Protein AF-A0A2S6QIQ6-F1 (afdb_monomer_lite)

Secondary structure (DSSP, 8-state):
----PPPHHHHHHHHHHHHHHHHHHHGGGTT--------HHHHHHHHHHHHHHHHHHHHHHHHHHHSSPPPHHHHHHHHHHHHHHHHHHHHHHHHHHHHHHHHHHHHHHHHHHHHHHHHHHHHHHHHHHHTTS-HHHHHHHHHHHHHH-TT--HHHHHHHHHHHH--HHHHHHHHHHHHHHHTT-HHHHHHHHHHHHHHHHHHHHHHHHH-HHHHHHHHHHHTT-PPPTTT-----TTHHHHHHHHHHTT-GGGS-HHHHHHHHHHHHHHHTT-----------

Radius of gyration: 32.19 Å; chains: 1; bounding box: 103×56×74 Å

Foldseek 3Di:
DDPDDDDPVRLVVVLVVVVVVVVPPCVPPPPDDDDDDDPPPVLVVVLVVLLVVQQVVQQVCCCVPPVDGDDPVVSVVVNVVSVVVSVVVVVVVVVVVVVVVVVVVVVVVVLVVLLVSLVVQLVSLLVVVLVPDDPLVSLLSCLLVLLQDLPRALQSPLSSQCSQQVDNLLSVLLSQLQVCLVVVNLVVLVVSCVVCVVVLVVSLVVCCVVPVSSSVSSSCSSSSHGHDLQQFDDDDPCLVVLVVVCVVVVHCVSHDSRSSSVVSRVVSSVVVPHDDPDPPPPPD

Sequence (284 aa):
MKNSLPSHKDKISNLNDEVKRTGDHFTKQVTKAIKKESWKLNFFELAWMAVITVSIGLYLAYKIGYGKTPENNVFIYFGIYTAIFVIMSVIVRILKTTAENEAEIKTQRSLLRCNNHIFHLIAKSRNQFMADMDEPQRRIFAATVVLQNPESSSSELEVAVQDLTGNEELSFAVCRIESFRHHGMMSRIQDEYSKIETKVTQHYEELLEVSPPAAEIFLKRMKGYAPSMQEGYSRNIGFLERTMNAIDNNDLDLMPFEDVYSIFSFTFEMLNGREIPVLHPVFK

pLDDT: mean 73.44, std 17.94, range [29.0, 97.12]

Structure (mmCIF, N/CA/C/O backbone):
data_AF-A0A2S6QIQ6-F1
#
_entry.id   AF-A0A2S6QIQ6-F1
#
loop_
_atom_site.group_PDB
_atom_site.id
_atom_site.type_symbol
_atom_site.label_atom_id
_atom_site.label_alt_id
_atom_site.label_comp_id
_atom_site.label_asym_id
_atom_site.label_entity_id
_atom_site.label_seq_id
_atom_site.pdbx_PDB_ins_code
_atom_site.Cartn_x
_atom_site.Cartn_y
_atom_site.Cartn_z
_atom_site.occupancy
_atom_site.B_iso_or_equiv
_atom_site.auth_seq_id
_atom_site.auth_comp_id
_atom_site.auth_asym_id
_atom_site.auth_atom_id
_atom_site.pdbx_PDB_model_num
ATOM 1 N N . MET A 1 1 ? -38.333 -5.863 -15.357 1.00 36.88 1 MET A N 1
ATOM 2 C CA . MET A 1 1 ? -37.121 -6.343 -16.058 1.00 36.88 1 MET A CA 1
ATOM 3 C C . MET A 1 1 ? -36.176 -6.878 -14.994 1.00 36.88 1 MET A C 1
ATOM 5 O O . MET A 1 1 ? -35.878 -6.142 -14.064 1.00 36.88 1 MET A O 1
ATOM 9 N N . LYS A 1 2 ? -35.829 -8.171 -15.032 1.00 33.91 2 LYS A N 1
ATOM 10 C CA . LYS A 1 2 ? -34.902 -8.782 -14.066 1.00 33.91 2 LYS A CA 1
ATOM 11 C C . LYS A 1 2 ? -33.497 -8.246 -14.357 1.00 33.91 2 LYS A C 1
ATOM 13 O O . LYS A 1 2 ? -32.927 -8.610 -15.378 1.00 33.91 2 LYS A O 1
ATOM 18 N N . ASN A 1 3 ? -32.968 -7.394 -13.481 1.00 37.62 3 ASN A N 1
ATOM 19 C CA . ASN A 1 3 ? -31.537 -7.101 -13.436 1.00 37.62 3 ASN A CA 1
ATOM 20 C C . ASN A 1 3 ? -30.828 -8.380 -12.979 1.00 37.62 3 ASN A C 1
ATOM 22 O O . ASN A 1 3 ? -30.786 -8.675 -11.787 1.00 37.62 3 ASN A O 1
ATOM 26 N N . SER A 1 4 ? -30.342 -9.181 -13.925 1.00 41.09 4 SER A N 1
ATOM 27 C CA . SER A 1 4 ? -29.391 -10.243 -13.618 1.00 41.09 4 SER A CA 1
ATOM 28 C C . SER A 1 4 ? -28.087 -9.579 -13.187 1.00 41.09 4 SER A C 1
ATOM 30 O O . SER A 1 4 ? -27.455 -8.892 -13.990 1.00 41.09 4 SER A O 1
ATOM 32 N N . LEU A 1 5 ? -27.717 -9.744 -11.915 1.00 44.78 5 LEU A N 1
ATOM 33 C CA . LEU A 1 5 ? -26.381 -9.407 -11.432 1.00 44.78 5 LEU A CA 1
ATOM 34 C C . LEU A 1 5 ? -25.351 -10.092 -12.352 1.00 44.78 5 LEU A C 1
ATOM 36 O O . LEU A 1 5 ? -25.524 -11.278 -12.648 1.00 44.78 5 LEU A O 1
ATOM 40 N N . PRO A 1 6 ? -24.337 -9.367 -12.853 1.00 52.31 6 PRO A N 1
ATOM 41 C CA . PRO A 1 6 ? -23.346 -9.935 -13.759 1.00 52.31 6 PRO A CA 1
ATOM 42 C C . PRO A 1 6 ? -22.617 -11.095 -13.079 1.00 52.31 6 PRO A C 1
ATOM 44 O O . PRO A 1 6 ? -22.230 -10.989 -11.910 1.00 52.31 6 PRO A O 1
ATOM 47 N N . SER A 1 7 ? -22.443 -12.194 -13.814 1.00 64.38 7 SER A N 1
ATOM 48 C CA . SER A 1 7 ? -21.747 -13.382 -13.323 1.00 64.38 7 SER A CA 1
ATOM 49 C C . SER A 1 7 ? -20.283 -13.052 -13.007 1.00 64.38 7 SER A C 1
ATOM 51 O O . SER A 1 7 ? -19.704 -12.132 -13.589 1.00 64.38 7 SER A O 1
ATOM 53 N N . HIS A 1 8 ? -19.660 -13.813 -12.105 1.00 55.06 8 HIS A N 1
ATOM 54 C CA . HIS A 1 8 ? -18.241 -13.687 -11.741 1.00 55.06 8 HIS A CA 1
ATOM 55 C C . HIS A 1 8 ? -17.328 -13.607 -12.980 1.00 55.06 8 HIS A C 1
ATOM 57 O O . HIS A 1 8 ? -16.480 -12.721 -13.102 1.00 55.06 8 HIS A O 1
ATOM 63 N N . LYS A 1 9 ? -17.612 -14.459 -13.967 1.00 58.72 9 LYS A N 1
ATOM 64 C CA . LYS A 1 9 ? -16.922 -14.527 -15.257 1.00 58.72 9 LYS A CA 1
ATOM 65 C C . LYS A 1 9 ? -17.073 -13.258 -16.102 1.00 58.72 9 LYS A C 1
ATOM 67 O O . LYS A 1 9 ? -16.102 -12.820 -16.717 1.00 58.72 9 LYS A O 1
ATOM 72 N N . ASP A 1 10 ? -18.248 -12.628 -16.068 1.00 68.12 10 ASP A N 1
ATOM 73 C CA . ASP A 1 10 ? -18.534 -11.386 -16.800 1.00 68.12 10 ASP A CA 1
ATOM 74 C C . ASP A 1 10 ? -17.797 -10.189 -16.179 1.00 68.12 10 ASP A C 1
ATOM 76 O O . ASP A 1 10 ? -17.3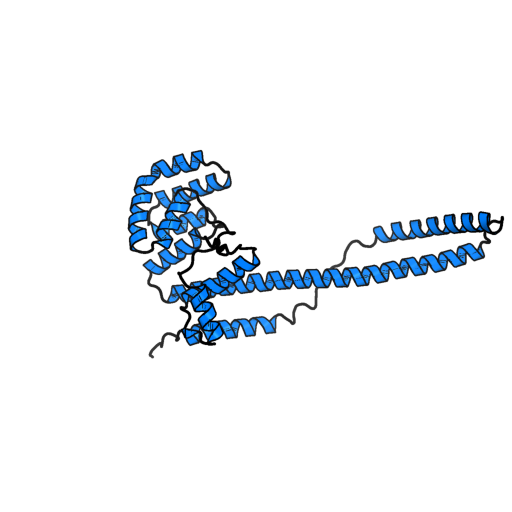53 -9.274 -16.875 1.00 68.12 10 ASP A O 1
ATOM 80 N N . LYS A 1 11 ? -17.635 -10.179 -14.849 1.00 69.75 11 LYS A N 1
ATOM 81 C CA . LYS A 1 11 ? -16.870 -9.137 -14.144 1.00 69.75 11 LYS A CA 1
ATOM 82 C C . LYS A 1 11 ? -15.386 -9.193 -14.534 1.00 69.75 11 LYS A C 1
ATOM 84 O O . LYS A 1 11 ? -14.783 -8.151 -14.797 1.00 69.75 11 LYS A O 1
ATOM 89 N N . ILE A 1 12 ? -14.816 -10.397 -14.625 1.00 57.69 12 ILE A N 1
ATOM 90 C CA . ILE A 1 12 ? -13.405 -10.602 -14.983 1.00 57.69 12 ILE A CA 1
ATOM 91 C C . ILE A 1 12 ? -13.153 -10.356 -16.482 1.00 57.69 12 ILE A C 1
ATOM 93 O O . ILE A 1 12 ? -12.156 -9.724 -16.837 1.00 57.69 12 ILE A O 1
ATOM 97 N N . SER A 1 13 ? -14.060 -10.767 -17.376 1.00 61.22 13 SER A N 1
ATOM 98 C CA . SER A 1 13 ? -13.912 -10.518 -18.819 1.00 61.22 13 SER A CA 1
ATOM 99 C C . SER A 1 13 ? -13.940 -9.026 -19.162 1.00 61.22 13 SER A C 1
ATOM 101 O O . SER A 1 13 ? -13.099 -8.558 -19.928 1.00 61.22 13 SER A O 1
ATOM 103 N N . ASN A 1 14 ? -14.828 -8.256 -18.524 1.00 66.06 14 ASN A N 1
ATOM 104 C CA . ASN A 1 14 ? -14.913 -6.805 -18.705 1.00 66.06 14 ASN A CA 1
ATOM 105 C C . ASN A 1 14 ? -13.626 -6.078 -18.279 1.00 66.06 14 ASN A C 1
ATOM 107 O O . ASN A 1 14 ? -13.245 -5.080 -18.890 1.00 66.06 14 ASN A O 1
ATOM 111 N N . LEU A 1 15 ? -12.934 -6.570 -17.246 1.00 60.09 15 LEU A N 1
ATOM 112 C CA . LEU A 1 15 ? -11.613 -6.059 -16.869 1.00 60.09 15 LEU A CA 1
ATOM 113 C C . LEU A 1 15 ? -10.572 -6.372 -17.954 1.00 60.09 15 LEU A C 1
ATOM 115 O O . LEU A 1 15 ? -9.795 -5.495 -18.327 1.00 60.09 15 LEU A O 1
ATOM 119 N N . ASN A 1 16 ? -10.595 -7.588 -18.500 1.00 58.12 16 ASN A N 1
ATOM 120 C CA . ASN A 1 16 ? -9.633 -8.061 -19.496 1.00 58.12 16 ASN A CA 1
ATOM 121 C C . ASN A 1 16 ? -9.752 -7.324 -20.851 1.00 58.12 16 ASN A C 1
ATOM 123 O O . ASN A 1 16 ? -8.749 -6.975 -21.477 1.00 58.12 16 ASN A O 1
ATOM 127 N N . ASP A 1 17 ? -10.974 -7.021 -21.291 1.00 60.75 17 ASP A N 1
ATOM 128 C CA . ASP A 1 17 ? -11.220 -6.294 -22.544 1.00 60.75 17 ASP A CA 1
ATOM 129 C C . ASP A 1 17 ? -10.793 -4.818 -22.470 1.00 60.75 17 ASP A C 1
ATOM 131 O O . ASP A 1 17 ? -10.334 -4.231 -23.456 1.00 60.75 17 ASP A O 1
ATOM 135 N N . GLU A 1 18 ? -10.879 -4.210 -21.289 1.00 59.41 18 GLU A N 1
ATOM 136 C CA . GLU A 1 18 ? -10.451 -2.827 -21.064 1.00 59.41 18 GLU A CA 1
ATOM 137 C C . GLU A 1 18 ? -8.923 -2.690 -20.987 1.00 59.41 18 GLU A C 1
ATOM 139 O O . GLU A 1 18 ? -8.361 -1.723 -21.517 1.00 59.41 18 GLU A O 1
ATOM 144 N N . VAL A 1 19 ? -8.245 -3.696 -20.418 1.00 57.59 19 VAL A N 1
ATOM 145 C CA . VAL A 1 19 ? -6.778 -3.840 -20.474 1.00 57.59 19 VAL A CA 1
ATOM 146 C C . VAL A 1 19 ? -6.310 -3.852 -21.932 1.00 57.59 19 VAL A C 1
ATOM 148 O O . VAL A 1 19 ? -5.407 -3.098 -22.302 1.00 57.59 19 VAL A O 1
ATOM 151 N N . LYS A 1 20 ? -6.982 -4.625 -22.797 1.00 53.22 20 LYS A N 1
ATOM 152 C CA . LYS A 1 20 ? -6.660 -4.693 -24.233 1.00 53.22 20 LYS A CA 1
ATOM 153 C C . LYS A 1 20 ? -6.903 -3.369 -24.964 1.00 53.22 20 LYS A C 1
ATOM 155 O O . LYS A 1 20 ? -6.014 -2.890 -25.664 1.00 53.22 20 LYS A O 1
ATOM 160 N N . ARG A 1 21 ? -8.061 -2.721 -24.772 1.00 52.19 21 ARG A N 1
ATOM 161 C CA . ARG A 1 21 ? -8.385 -1.445 -25.456 1.00 52.19 21 ARG A CA 1
ATOM 162 C C . ARG A 1 21 ? -7.462 -0.294 -25.057 1.00 52.19 21 ARG A C 1
ATOM 164 O O . ARG A 1 21 ? -7.137 0.550 -25.893 1.00 52.19 21 ARG A O 1
ATOM 171 N N . THR A 1 22 ? -7.026 -0.263 -23.801 1.00 50.28 22 THR A N 1
ATOM 172 C CA . THR A 1 22 ? -6.100 0.764 -23.304 1.00 50.28 22 THR A CA 1
ATOM 173 C C . THR A 1 22 ? -4.673 0.532 -23.819 1.00 50.28 22 THR A C 1
ATOM 175 O O . THR A 1 22 ? -3.935 1.492 -24.023 1.00 50.28 22 THR A O 1
ATOM 178 N N . GLY A 1 23 ? -4.287 -0.711 -24.125 1.00 38.38 23 GLY A N 1
ATOM 179 C CA . GLY A 1 23 ? -3.002 -1.018 -24.765 1.00 38.38 23 GLY A CA 1
ATOM 180 C C . GLY A 1 23 ? -2.861 -0.427 -26.175 1.00 38.38 23 GLY A C 1
ATOM 181 O O . GLY A 1 23 ? -1.833 0.173 -26.502 1.00 38.38 23 GLY A O 1
ATOM 182 N N . ASP A 1 24 ? -3.912 -0.516 -26.993 1.00 41.88 24 ASP A N 1
ATOM 183 C CA . ASP A 1 24 ? -3.831 -0.205 -28.428 1.00 41.88 24 ASP A CA 1
ATOM 184 C C . ASP A 1 24 ? -3.870 1.297 -28.757 1.00 41.88 24 ASP A C 1
ATOM 186 O O . ASP A 1 24 ? -3.221 1.750 -29.702 1.00 41.88 24 ASP A O 1
ATOM 190 N N . HIS A 1 25 ? -4.593 2.107 -27.978 1.00 37.38 25 HIS A N 1
ATOM 191 C CA . HIS A 1 25 ? -4.789 3.532 -28.283 1.00 37.38 25 HIS A CA 1
ATOM 192 C C . HIS A 1 25 ? -3.541 4.401 -28.015 1.00 37.38 25 HIS A C 1
ATOM 194 O O . HIS A 1 25 ? -3.345 5.445 -28.644 1.00 37.38 25 HIS A O 1
ATOM 200 N N . PHE A 1 26 ? -2.656 3.979 -27.109 1.00 38.84 26 PHE A N 1
ATOM 201 C CA . PHE A 1 26 ? -1.566 4.824 -26.601 1.00 38.84 26 PHE A CA 1
ATOM 202 C C . PHE A 1 26 ? -0.207 4.597 -27.274 1.00 38.84 26 PHE A C 1
ATOM 204 O O . PHE A 1 26 ? 0.697 5.427 -27.133 1.00 38.84 26 PHE A O 1
ATOM 211 N N . THR A 1 27 ? -0.070 3.542 -28.080 1.00 39.72 27 THR A N 1
ATOM 212 C CA . THR A 1 27 ? 1.105 3.316 -28.942 1.00 39.72 27 THR A CA 1
ATOM 213 C C . THR A 1 27 ? 1.315 4.456 -29.950 1.00 39.72 27 THR A C 1
ATOM 215 O O . THR A 1 27 ? 2.454 4.771 -30.290 1.00 39.72 27 THR A O 1
ATOM 218 N N . LYS A 1 28 ? 0.243 5.152 -30.358 1.00 40.66 28 LYS A N 1
ATOM 219 C CA . LYS A 1 28 ? 0.279 6.222 -31.372 1.00 40.66 28 LYS A CA 1
ATOM 220 C C . LYS A 1 28 ? 0.788 7.589 -30.881 1.00 40.66 28 LYS A C 1
ATOM 222 O O . LYS A 1 28 ? 1.163 8.409 -31.711 1.00 40.66 28 LYS A O 1
ATOM 227 N N . GLN A 1 29 ? 0.829 7.862 -29.571 1.00 37.16 29 GLN A N 1
ATOM 228 C CA . GLN A 1 29 ? 1.166 9.206 -29.049 1.00 37.16 29 GLN A CA 1
ATOM 229 C C . GLN A 1 29 ? 2.656 9.417 -28.716 1.00 37.16 29 GLN A C 1
ATOM 231 O O . GLN A 1 29 ? 3.077 10.533 -28.424 1.00 37.16 29 GLN A O 1
ATOM 236 N N . VAL A 1 30 ? 3.487 8.372 -28.786 1.00 35.53 30 VAL A N 1
ATOM 237 C CA . VAL A 1 30 ? 4.893 8.422 -28.335 1.00 35.53 30 VAL A CA 1
ATOM 238 C C . VAL A 1 30 ? 5.835 9.128 -29.332 1.00 35.53 30 VAL A C 1
ATOM 240 O O . VAL A 1 30 ? 6.961 9.465 -28.981 1.00 35.53 30 VAL A O 1
ATOM 243 N N . THR A 1 31 ? 5.388 9.448 -30.548 1.00 38.62 31 THR A N 1
ATOM 244 C CA . THR A 1 31 ? 6.271 9.916 -31.638 1.00 38.62 31 THR A CA 1
ATOM 245 C C . THR A 1 31 ? 6.649 11.409 -31.594 1.00 38.62 31 THR A C 1
ATOM 247 O O . THR A 1 31 ? 7.400 11.871 -32.448 1.00 38.62 31 THR A O 1
ATOM 250 N N . LYS A 1 32 ? 6.189 12.212 -30.625 1.00 37.53 32 LYS A N 1
ATOM 251 C CA . LYS A 1 32 ? 6.498 13.658 -30.600 1.00 37.53 32 LYS A CA 1
ATOM 252 C C . LYS A 1 32 ? 6.861 14.174 -29.212 1.00 37.53 32 LYS A C 1
ATOM 254 O O . LYS A 1 32 ? 6.009 14.701 -28.513 1.00 37.53 32 LYS A O 1
ATOM 259 N N . ALA A 1 33 ? 8.141 14.098 -28.849 1.00 33.88 33 ALA A N 1
ATOM 260 C CA . ALA A 1 33 ? 8.767 15.059 -27.931 1.00 33.88 33 ALA A CA 1
ATOM 261 C C . ALA A 1 33 ? 10.284 14.833 -27.864 1.00 33.88 33 ALA A C 1
ATOM 263 O O . ALA A 1 33 ? 10.753 14.033 -27.058 1.00 33.88 33 ALA A O 1
ATOM 264 N N . ILE A 1 34 ? 11.051 15.569 -28.672 1.00 35.78 34 ILE A N 1
ATOM 265 C CA . ILE A 1 34 ? 12.493 15.741 -28.461 1.00 35.78 34 ILE A CA 1
ATOM 266 C C . ILE A 1 34 ? 12.717 17.219 -28.152 1.00 35.78 34 ILE A C 1
ATOM 268 O O . ILE A 1 34 ? 12.510 18.086 -29.002 1.00 35.78 34 ILE A O 1
ATOM 272 N N . LYS A 1 35 ? 13.072 17.496 -26.895 1.00 37.56 35 LYS A N 1
ATOM 273 C CA . LYS A 1 35 ? 13.400 18.829 -26.382 1.00 37.56 35 LYS A CA 1
ATOM 274 C C . LYS A 1 35 ? 14.924 18.985 -26.339 1.00 37.56 35 LYS A C 1
ATOM 276 O O . LYS A 1 35 ? 15.660 18.015 -26.205 1.00 37.56 35 LYS A O 1
ATOM 281 N N . LYS A 1 36 ? 15.364 20.223 -26.526 1.00 41.97 36 LYS A N 1
ATOM 282 C CA . LYS A 1 36 ? 16.683 20.654 -26.993 1.00 41.97 36 LYS A CA 1
ATOM 283 C C . LYS A 1 36 ? 17.327 21.497 -25.895 1.00 41.97 36 LYS A C 1
ATOM 285 O O . LYS A 1 36 ? 16.725 22.516 -25.585 1.00 41.97 36 LYS A O 1
ATOM 290 N N . GLU A 1 37 ? 18.508 21.148 -25.366 1.00 38.72 37 GLU A N 1
ATOM 291 C CA . GLU A 1 37 ? 19.390 22.156 -24.745 1.00 38.72 37 GLU A CA 1
ATOM 292 C C . GLU A 1 37 ? 20.853 21.753 -24.448 1.00 38.72 37 GLU A C 1
ATOM 294 O O . GLU A 1 37 ? 21.191 20.587 -24.279 1.00 38.72 37 GLU A O 1
ATOM 299 N N . SER A 1 38 ? 21.676 22.812 -24.385 1.00 38.41 38 SER A N 1
ATOM 300 C CA . SER A 1 38 ? 23.043 22.992 -23.855 1.00 38.41 38 SER A CA 1
ATOM 301 C C . SER A 1 38 ? 24.228 22.193 -24.427 1.00 38.41 38 SER A C 1
ATOM 303 O O . SER A 1 38 ? 25.063 21.675 -23.694 1.00 38.41 38 SER A O 1
ATOM 305 N N . TRP A 1 39 ? 24.383 22.132 -25.755 1.00 47.84 39 TRP A N 1
ATOM 306 C CA . TRP A 1 39 ? 25.585 21.542 -26.392 1.00 47.84 39 TRP A CA 1
ATOM 307 C C . TRP A 1 39 ? 26.601 22.553 -26.937 1.00 47.84 39 TRP A C 1
ATOM 309 O O . TRP A 1 39 ? 27.690 22.174 -27.361 1.00 47.84 39 TRP A O 1
ATOM 319 N N . LYS A 1 40 ? 26.267 23.847 -26.946 1.00 46.94 40 LYS A N 1
ATOM 320 C CA . LYS A 1 40 ? 27.086 24.855 -27.639 1.00 46.94 40 LYS A CA 1
ATOM 321 C C . LYS A 1 40 ? 28.365 25.243 -26.888 1.00 46.94 40 LYS A C 1
ATOM 323 O O . LYS A 1 40 ? 29.323 25.635 -27.542 1.00 46.94 40 LYS A O 1
ATOM 328 N N . LEU A 1 41 ? 28.397 25.112 -25.559 1.00 47.62 41 LEU A N 1
ATOM 329 C CA . LEU A 1 41 ? 29.528 25.574 -24.742 1.00 47.62 41 LEU A CA 1
ATOM 330 C C . LEU A 1 41 ? 30.654 24.525 -24.635 1.00 47.62 41 LEU A C 1
ATOM 332 O O . LEU A 1 41 ? 31.808 24.869 -24.862 1.00 47.62 41 LEU A O 1
ATOM 336 N N . ASN A 1 42 ? 30.336 23.233 -24.472 1.00 55.41 42 ASN A N 1
ATOM 337 C CA . ASN A 1 42 ? 31.358 22.167 -24.426 1.00 55.41 42 ASN A CA 1
ATOM 338 C C . ASN A 1 42 ? 32.059 21.906 -25.775 1.00 55.41 42 ASN A C 1
ATOM 340 O O . ASN A 1 42 ? 33.167 21.375 -25.806 1.00 55.41 42 ASN A O 1
ATOM 344 N N . PHE A 1 43 ? 31.425 22.232 -26.908 1.00 56.84 43 PHE A N 1
ATOM 345 C CA . PHE A 1 43 ? 32.000 21.954 -28.230 1.00 56.84 43 PHE A CA 1
ATOM 346 C C . PHE A 1 43 ? 33.178 22.873 -28.566 1.00 56.84 43 PHE A C 1
ATOM 348 O O . PHE A 1 43 ? 34.183 22.411 -29.106 1.00 56.84 43 PHE A O 1
ATOM 355 N N . PHE A 1 44 ? 33.064 24.160 -28.231 1.00 57.59 44 PHE A N 1
ATOM 356 C CA . PHE A 1 44 ? 34.135 25.118 -28.483 1.00 57.59 44 PHE A CA 1
ATOM 357 C C . PHE A 1 44 ? 35.390 24.731 -27.695 1.00 57.59 44 PHE A C 1
ATOM 359 O O . PHE A 1 44 ? 36.469 24.689 -28.279 1.00 57.59 44 PHE A O 1
ATOM 366 N N . GLU A 1 45 ? 35.228 24.335 -26.426 1.00 57.88 45 GLU A N 1
ATOM 367 C CA . GLU A 1 45 ? 36.320 23.887 -25.554 1.00 57.88 45 GLU A CA 1
ATOM 368 C C . GLU A 1 45 ? 37.078 22.666 -26.088 1.00 57.88 45 GLU A C 1
ATOM 370 O O . GLU A 1 45 ? 38.307 22.651 -26.111 1.00 57.88 45 GLU A O 1
ATOM 375 N N . LEU A 1 46 ? 36.358 21.659 -26.588 1.00 57.97 46 LEU A N 1
ATOM 376 C CA . LEU A 1 46 ? 36.978 20.462 -27.163 1.00 57.97 46 LEU A CA 1
ATOM 377 C C . LEU A 1 46 ? 37.701 20.753 -28.487 1.00 57.97 46 LEU A C 1
ATOM 379 O O . LEU A 1 46 ? 38.745 20.158 -28.764 1.00 57.97 46 LEU A O 1
ATOM 383 N N . ALA A 1 47 ? 37.169 21.668 -29.301 1.00 61.19 47 ALA A N 1
ATOM 384 C CA . ALA A 1 47 ? 37.723 21.977 -30.614 1.00 61.19 47 ALA A CA 1
ATOM 385 C C . ALA A 1 47 ? 39.078 22.700 -30.531 1.00 61.19 47 ALA A C 1
ATOM 387 O O . ALA A 1 47 ? 40.014 22.311 -31.231 1.00 61.19 47 ALA A O 1
ATOM 388 N N . TRP A 1 48 ? 39.224 23.714 -29.668 1.00 66.44 48 TRP A N 1
ATOM 389 C CA . TRP A 1 48 ? 40.496 24.445 -29.559 1.00 66.44 48 TRP A CA 1
ATOM 390 C C . TRP A 1 48 ? 41.595 23.603 -28.891 1.00 66.44 48 TRP A C 1
ATOM 392 O O . TRP A 1 48 ? 42.751 23.664 -29.314 1.00 66.44 48 TRP A O 1
ATOM 402 N N . MET A 1 49 ? 41.234 22.742 -27.930 1.00 69.25 49 MET A N 1
ATOM 403 C CA . MET A 1 49 ? 42.176 21.817 -27.289 1.00 69.25 49 MET A CA 1
ATOM 404 C C . MET A 1 49 ? 42.762 20.810 -28.284 1.00 69.25 49 MET A C 1
ATOM 406 O O . MET A 1 49 ? 43.974 20.604 -28.303 1.00 69.25 49 MET A O 1
ATOM 410 N N . ALA A 1 50 ? 41.938 20.249 -29.174 1.00 64.50 50 ALA A N 1
ATOM 411 C CA . ALA A 1 50 ? 42.404 19.326 -30.211 1.00 64.50 50 ALA A CA 1
ATOM 412 C C . ALA A 1 50 ? 43.412 19.984 -31.174 1.00 64.50 50 ALA A C 1
ATOM 414 O O . ALA A 1 50 ? 44.429 19.380 -31.521 1.00 64.50 50 ALA A O 1
ATOM 415 N N . VAL A 1 51 ? 43.170 21.242 -31.561 1.00 67.06 51 VAL A N 1
ATOM 416 C CA . VAL A 1 51 ? 44.070 22.007 -32.441 1.00 67.06 51 VAL A CA 1
ATOM 417 C C . VAL A 1 51 ? 45.429 22.248 -31.779 1.00 67.06 51 VAL A C 1
ATOM 419 O O . VAL A 1 51 ? 46.466 22.079 -32.427 1.00 67.06 51 VAL A O 1
ATOM 422 N N . ILE A 1 52 ? 45.452 22.589 -30.488 1.00 72.81 52 ILE A N 1
ATOM 423 C CA . ILE A 1 52 ? 46.703 22.794 -29.745 1.00 72.81 52 ILE A CA 1
ATOM 424 C C . ILE A 1 52 ? 47.476 21.482 -29.593 1.00 72.81 52 ILE A C 1
ATOM 426 O O . ILE A 1 52 ? 48.673 21.445 -29.886 1.00 72.81 52 ILE A O 1
ATOM 430 N N . THR A 1 53 ? 46.811 20.397 -29.187 1.00 74.56 53 THR A N 1
ATOM 431 C CA . THR A 1 53 ? 47.464 19.095 -28.981 1.00 74.56 53 THR A CA 1
ATOM 432 C C . THR A 1 53 ? 48.121 18.580 -30.261 1.00 74.56 53 THR A C 1
ATOM 434 O O . THR A 1 53 ? 49.275 18.147 -30.229 1.00 74.56 53 THR A O 1
ATOM 437 N N . VAL A 1 54 ? 47.432 18.681 -31.402 1.00 75.50 54 VAL A N 1
ATOM 438 C CA . VAL A 1 54 ? 47.975 18.247 -32.698 1.00 75.50 54 VAL A CA 1
ATOM 439 C C . VAL A 1 54 ? 49.131 19.138 -33.145 1.00 75.50 54 VAL A C 1
ATOM 441 O O . VAL A 1 54 ? 50.140 18.627 -33.627 1.00 75.50 54 VAL A O 1
ATOM 444 N N . SER A 1 55 ? 49.038 20.451 -32.930 1.00 69.56 55 SER A N 1
ATOM 445 C CA . SER A 1 55 ? 50.104 21.388 -33.304 1.00 69.56 55 SER A CA 1
ATOM 446 C C . SER A 1 55 ? 51.399 21.137 -32.522 1.00 69.56 55 SER A C 1
ATOM 448 O O . SER A 1 55 ? 52.480 21.114 -33.113 1.00 69.56 55 SER A O 1
ATOM 450 N N . ILE A 1 56 ? 51.300 20.887 -31.210 1.00 79.25 56 ILE A N 1
ATOM 451 C CA . ILE A 1 56 ? 52.454 20.558 -30.358 1.00 79.25 56 ILE A CA 1
ATOM 452 C C . ILE A 1 56 ? 53.049 19.205 -30.758 1.00 79.25 56 ILE A C 1
ATOM 454 O O . ILE A 1 56 ? 54.265 19.094 -30.932 1.00 79.25 56 ILE A O 1
ATOM 458 N N . GLY A 1 57 ? 52.201 18.188 -30.940 1.00 75.88 57 GLY A N 1
ATOM 459 C CA . GLY A 1 57 ? 52.636 16.849 -31.336 1.00 75.88 57 GLY A CA 1
ATOM 460 C C . GLY A 1 57 ? 53.359 16.848 -32.682 1.00 75.88 57 GLY A C 1
ATOM 461 O O . GLY A 1 57 ? 54.434 16.260 -32.801 1.00 75.88 57 GLY A O 1
ATOM 462 N N . LEU A 1 58 ? 52.825 17.570 -33.672 1.00 77.19 58 LEU A N 1
ATOM 463 C CA . LEU A 1 58 ? 53.427 17.688 -34.999 1.00 77.19 58 LEU A CA 1
ATOM 464 C C . LEU A 1 58 ? 54.782 18.400 -34.944 1.00 77.19 58 LEU A C 1
ATOM 466 O O . LEU A 1 58 ? 55.746 17.931 -35.550 1.00 77.19 58 LEU A O 1
ATOM 470 N N . TYR A 1 59 ? 54.874 19.499 -34.190 1.00 78.31 59 TYR A N 1
ATOM 471 C CA . TYR A 1 59 ? 56.124 20.235 -34.013 1.00 78.31 59 TYR A CA 1
ATOM 472 C C . TYR A 1 59 ? 57.210 19.367 -33.361 1.00 78.31 59 TYR A C 1
ATOM 474 O O . TYR A 1 59 ? 58.350 19.333 -33.832 1.00 78.31 59 TYR A O 1
ATOM 482 N N . LEU A 1 60 ? 56.852 18.623 -32.310 1.00 78.38 60 LEU A N 1
ATOM 483 C CA . LEU A 1 60 ? 57.777 17.747 -31.595 1.00 78.38 60 LEU A CA 1
ATOM 484 C C . LEU A 1 60 ? 58.227 16.561 -32.465 1.00 78.38 60 LEU A C 1
ATOM 486 O O . LEU A 1 60 ? 59.421 16.272 -32.541 1.00 78.38 60 LEU A O 1
ATOM 490 N N . ALA A 1 61 ? 57.292 15.921 -33.171 1.00 74.62 61 ALA A N 1
ATOM 491 C CA . ALA A 1 61 ? 57.569 14.782 -34.042 1.00 74.62 61 ALA A CA 1
ATOM 492 C C . ALA A 1 61 ? 58.504 15.147 -35.205 1.00 74.62 61 ALA A C 1
ATOM 494 O O . ALA A 1 61 ? 59.441 14.407 -35.498 1.00 74.62 61 ALA A O 1
ATOM 495 N N . TYR A 1 62 ? 58.304 16.307 -35.838 1.00 79.94 62 TYR A N 1
ATOM 496 C CA . TYR A 1 62 ? 59.168 16.772 -36.929 1.00 79.94 62 TYR A CA 1
ATOM 497 C C . TYR A 1 62 ? 60.573 17.136 -36.453 1.00 79.94 62 TYR A C 1
ATOM 499 O O . TYR A 1 62 ? 61.560 16.797 -37.111 1.00 79.94 62 TYR A O 1
ATOM 507 N N . LYS A 1 63 ? 60.669 17.780 -35.285 1.00 81.06 63 LYS A N 1
ATOM 508 C CA . LYS A 1 63 ? 61.956 18.164 -34.706 1.00 81.06 63 LYS A CA 1
ATOM 509 C C . LYS A 1 63 ? 62.792 16.942 -34.319 1.00 81.06 63 LYS A C 1
ATOM 511 O O . LYS A 1 63 ? 63.997 16.953 -34.541 1.00 81.06 63 LYS A O 1
ATOM 516 N N . ILE A 1 64 ? 62.161 15.895 -33.787 1.00 84.31 64 ILE A N 1
ATOM 517 C CA . ILE A 1 64 ? 62.842 14.648 -33.405 1.00 84.31 64 ILE A CA 1
ATOM 518 C C . ILE A 1 64 ? 63.141 13.774 -34.631 1.00 84.31 64 ILE A C 1
ATOM 520 O O . ILE A 1 64 ? 64.246 13.258 -34.751 1.00 84.31 64 ILE A O 1
ATOM 524 N N . GLY A 1 65 ? 62.180 13.608 -35.545 1.00 78.81 65 GLY A N 1
ATOM 525 C CA . GLY A 1 65 ? 62.302 12.676 -36.670 1.00 78.81 65 GLY A CA 1
ATOM 526 C C . GLY A 1 65 ? 63.127 13.196 -37.847 1.00 78.81 65 GLY A C 1
ATOM 527 O O . GLY A 1 65 ? 63.801 12.417 -38.512 1.00 78.81 65 GLY A O 1
ATOM 528 N N . TYR A 1 66 ? 63.091 14.505 -38.109 1.00 76.88 66 TYR A N 1
ATOM 529 C CA . TYR A 1 66 ? 63.708 15.103 -39.300 1.00 76.88 66 TYR A CA 1
ATOM 530 C C . TYR A 1 66 ? 64.656 16.268 -38.986 1.00 76.88 66 TYR A C 1
ATOM 532 O O . TYR A 1 66 ? 65.208 16.859 -39.912 1.00 76.88 66 TYR A O 1
ATOM 540 N N . GLY A 1 67 ? 64.824 16.639 -37.710 1.00 79.50 67 GLY A N 1
ATOM 541 C CA . GLY A 1 67 ? 65.708 17.733 -37.286 1.00 79.50 67 GLY A CA 1
ATOM 542 C C . GLY A 1 67 ? 65.289 19.127 -37.770 1.00 79.50 67 GLY A C 1
ATOM 543 O O . GLY A 1 67 ? 66.046 20.082 -37.611 1.00 79.50 67 GLY A O 1
ATOM 544 N N . LYS A 1 68 ? 64.096 19.264 -38.362 1.00 80.38 68 LYS A N 1
ATOM 545 C CA . LYS A 1 68 ? 63.592 20.500 -38.978 1.00 80.38 68 LYS A CA 1
ATOM 546 C C . LYS A 1 68 ? 62.178 20.820 -38.514 1.00 80.38 68 LYS A C 1
ATOM 548 O O . LYS A 1 68 ? 61.442 19.935 -38.084 1.00 80.38 68 LYS A O 1
ATOM 553 N N . THR A 1 69 ? 61.787 22.086 -38.613 1.00 81.00 69 THR A N 1
ATOM 554 C CA . THR A 1 69 ? 60.413 22.512 -38.330 1.00 81.00 69 THR A CA 1
ATOM 555 C C . THR A 1 69 ? 59.478 22.119 -39.480 1.00 81.00 69 THR A C 1
ATOM 557 O O . THR A 1 69 ? 59.916 22.111 -40.634 1.00 81.00 69 THR A O 1
ATOM 560 N N . PRO A 1 70 ? 58.202 21.790 -39.207 1.00 75.88 70 PRO A N 1
ATOM 561 C CA . PRO A 1 70 ? 57.249 21.471 -40.265 1.00 75.88 70 PRO A CA 1
ATOM 562 C C . PRO A 1 70 ? 56.984 22.682 -41.166 1.00 75.88 70 PRO A C 1
ATOM 564 O O . PRO A 1 70 ? 56.930 23.817 -40.694 1.00 75.88 70 PRO A O 1
ATOM 567 N N . GLU A 1 71 ? 56.775 22.432 -42.457 1.00 81.50 71 GLU A N 1
ATOM 568 C CA . GLU A 1 71 ? 56.311 23.448 -43.405 1.00 81.50 71 GLU A CA 1
ATOM 569 C C . GLU A 1 71 ? 54.819 23.753 -43.194 1.00 81.50 71 GLU A C 1
ATOM 571 O O . GLU A 1 71 ? 54.043 22.878 -42.798 1.00 81.50 71 GLU A O 1
ATOM 576 N N . ASN A 1 72 ? 54.389 24.978 -43.517 1.00 76.50 72 ASN A N 1
ATOM 577 C CA . ASN A 1 72 ? 53.005 25.434 -43.310 1.00 76.50 72 ASN A CA 1
ATOM 578 C C . ASN A 1 72 ? 51.957 24.519 -43.968 1.00 76.50 72 ASN A C 1
ATOM 580 O O . ASN A 1 72 ? 50.887 24.303 -43.402 1.00 76.50 72 ASN A O 1
ATOM 584 N N . ASN A 1 73 ? 52.276 23.922 -45.120 1.00 75.38 73 ASN A N 1
ATOM 585 C CA . ASN A 1 73 ? 51.377 22.999 -45.820 1.00 75.38 73 ASN A CA 1
ATOM 586 C C . ASN A 1 73 ? 51.072 21.735 -44.995 1.00 75.38 73 ASN A C 1
ATOM 588 O O . ASN A 1 73 ? 49.962 21.208 -45.062 1.00 75.38 73 ASN A O 1
ATOM 592 N N . VAL A 1 74 ? 52.022 21.276 -44.172 1.00 75.00 74 VAL A N 1
ATOM 593 C CA . VAL A 1 74 ? 51.856 20.100 -43.303 1.00 75.00 74 VAL A CA 1
ATOM 594 C C . VAL A 1 74 ? 50.934 20.429 -42.126 1.00 75.00 74 VAL A C 1
ATOM 596 O O . VAL A 1 74 ? 50.048 19.638 -41.804 1.00 75.00 74 VAL A O 1
ATOM 599 N N . PHE A 1 75 ? 51.066 21.619 -41.530 1.00 71.62 75 PHE A N 1
ATOM 600 C CA . PHE A 1 75 ? 50.143 22.088 -40.489 1.00 71.62 75 PHE A CA 1
ATOM 601 C C . PHE A 1 75 ? 48.708 22.222 -41.007 1.00 71.62 75 PHE A C 1
ATOM 603 O O . PHE A 1 75 ? 47.773 21.793 -40.332 1.00 71.62 75 PHE A O 1
ATOM 610 N N . ILE A 1 76 ? 48.531 22.764 -42.217 1.00 72.06 76 ILE A N 1
ATOM 611 C CA . ILE A 1 76 ? 47.212 22.898 -42.851 1.00 72.06 76 ILE A CA 1
ATOM 612 C C . ILE A 1 76 ? 46.588 21.517 -43.090 1.00 72.06 76 ILE A C 1
ATOM 614 O O . ILE A 1 76 ? 45.424 21.308 -42.747 1.00 72.06 76 ILE A O 1
ATOM 618 N N . TYR A 1 77 ? 47.362 20.556 -43.604 1.00 73.62 77 TYR A N 1
ATOM 619 C CA . TYR A 1 77 ? 46.895 19.186 -43.825 1.00 73.62 77 TYR A CA 1
ATOM 620 C C . TYR A 1 77 ? 46.395 18.542 -42.522 1.00 73.62 77 TYR A C 1
ATOM 622 O O . TYR A 1 77 ? 45.243 18.116 -42.443 1.00 73.62 77 TYR A O 1
ATOM 630 N N . PHE A 1 78 ? 47.207 18.538 -41.460 1.00 70.25 78 PHE A N 1
ATOM 631 C CA . PHE A 1 78 ? 46.807 17.961 -40.170 1.00 70.25 78 PHE A CA 1
ATOM 632 C C . PHE A 1 78 ? 45.659 18.723 -39.495 1.00 70.25 78 PHE A C 1
ATOM 634 O O . PHE A 1 78 ? 44.804 18.100 -38.861 1.00 70.25 78 PHE A O 1
ATOM 641 N N . GLY A 1 79 ? 45.592 20.045 -39.666 1.00 69.81 79 GLY A N 1
ATOM 642 C CA . GLY A 1 79 ? 44.477 20.865 -39.195 1.00 69.81 79 GLY A CA 1
ATOM 643 C C . GLY A 1 79 ? 43.144 20.447 -39.821 1.00 69.81 79 GLY A C 1
ATOM 644 O O . GLY A 1 79 ? 42.164 20.261 -39.100 1.00 69.81 79 GLY A O 1
ATOM 645 N N . ILE A 1 80 ? 43.119 20.207 -41.137 1.00 71.25 80 ILE A N 1
ATOM 646 C CA . ILE A 1 80 ? 41.920 19.741 -41.856 1.00 71.25 80 ILE A CA 1
ATOM 647 C C . ILE A 1 80 ? 41.495 18.347 -41.371 1.00 71.25 80 ILE A C 1
ATOM 649 O O . ILE A 1 80 ? 40.323 18.140 -41.058 1.00 71.25 80 ILE A O 1
ATOM 653 N N . TYR A 1 81 ? 42.433 17.402 -41.238 1.00 69.75 81 TYR A N 1
ATOM 654 C CA . TYR A 1 81 ? 42.122 16.058 -40.725 1.00 69.75 81 TYR A CA 1
ATOM 655 C C . TYR A 1 81 ? 41.584 16.084 -39.290 1.00 69.75 81 TYR A C 1
ATOM 657 O O . TYR A 1 81 ? 40.622 15.383 -38.972 1.00 69.75 81 TYR A O 1
ATOM 665 N N . THR A 1 82 ? 42.159 16.929 -38.434 1.00 73.62 82 THR A N 1
ATOM 666 C CA . THR A 1 82 ? 41.712 17.093 -37.043 1.00 73.62 82 THR A CA 1
ATOM 667 C C . THR A 1 82 ? 40.309 17.686 -36.987 1.00 73.62 82 THR A C 1
ATOM 669 O O . THR A 1 82 ? 39.467 17.195 -36.236 1.00 73.62 82 THR A O 1
ATOM 672 N N . ALA A 1 83 ? 40.016 18.683 -37.827 1.00 68.75 83 ALA A N 1
ATOM 673 C CA . ALA A 1 83 ? 38.683 19.271 -37.919 1.00 68.75 83 ALA A CA 1
ATOM 674 C C . ALA A 1 83 ? 37.625 18.225 -38.311 1.00 68.75 83 ALA A C 1
ATOM 676 O O . ALA A 1 83 ? 36.579 18.136 -37.666 1.00 68.75 83 ALA A O 1
ATOM 677 N N . ILE A 1 84 ? 37.921 17.379 -39.304 1.00 73.06 84 ILE A N 1
ATOM 678 C CA . ILE A 1 84 ? 37.029 16.285 -39.719 1.00 73.06 84 ILE A CA 1
ATOM 679 C C . ILE A 1 84 ? 36.804 15.297 -38.566 1.00 73.06 84 ILE A C 1
ATOM 681 O O . ILE A 1 84 ? 35.667 14.902 -38.306 1.00 73.06 84 ILE A O 1
ATOM 685 N N . PHE A 1 85 ? 37.859 14.922 -37.838 1.00 71.38 85 PHE A N 1
ATOM 686 C CA . PHE A 1 85 ? 37.761 13.965 -36.734 1.00 71.38 85 PHE A CA 1
ATOM 687 C C . PHE A 1 85 ? 36.957 14.507 -35.542 1.00 71.38 85 PHE A C 1
ATOM 689 O O . PHE A 1 85 ? 36.159 13.777 -34.948 1.00 71.38 85 PHE A O 1
ATOM 696 N N . VAL A 1 86 ? 37.114 15.794 -35.215 1.00 68.31 86 VAL A N 1
ATOM 697 C CA . VAL A 1 86 ? 36.320 16.474 -34.179 1.00 68.31 86 VAL A CA 1
ATOM 698 C C . VAL A 1 86 ? 34.839 16.487 -34.564 1.00 68.31 86 VAL A C 1
ATOM 700 O O . VAL A 1 86 ? 33.991 16.138 -33.741 1.00 68.31 86 VAL A O 1
ATOM 703 N N . ILE A 1 87 ? 34.521 16.801 -35.824 1.00 70.94 87 ILE A N 1
ATOM 704 C CA . ILE A 1 87 ? 33.143 16.766 -36.336 1.00 70.94 87 ILE A CA 1
ATOM 705 C C . ILE A 1 87 ? 32.572 15.343 -36.261 1.00 70.94 87 ILE A C 1
ATOM 707 O O . ILE A 1 87 ? 31.467 15.150 -35.751 1.00 70.94 87 ILE A O 1
ATOM 711 N N . MET A 1 88 ? 33.329 14.336 -36.704 1.00 69.12 88 MET A N 1
ATOM 712 C CA . MET A 1 88 ? 32.903 12.934 -36.672 1.00 69.12 88 MET A CA 1
ATOM 713 C C . MET A 1 88 ? 32.654 12.441 -35.240 1.00 69.12 88 MET A C 1
ATOM 715 O O . MET A 1 88 ? 31.641 11.798 -34.970 1.00 69.12 88 MET A O 1
ATOM 719 N N . SER A 1 89 ? 33.536 12.792 -34.303 1.00 65.06 89 SER A N 1
ATOM 720 C CA . SER A 1 89 ? 33.410 12.422 -32.888 1.00 65.06 89 SER A CA 1
ATOM 721 C C . SER A 1 89 ? 32.154 13.010 -32.253 1.00 65.06 89 SER A C 1
ATOM 723 O O . SER A 1 89 ? 31.481 12.339 -31.469 1.00 65.06 89 SER A O 1
ATOM 725 N N . VAL A 1 90 ? 31.799 14.244 -32.625 1.00 64.38 90 VAL A N 1
ATOM 726 C CA . VAL A 1 90 ? 30.518 14.829 -32.232 1.00 64.38 90 VAL A CA 1
ATOM 727 C C . VAL A 1 90 ? 29.380 14.013 -32.810 1.00 64.38 90 VAL A C 1
ATOM 729 O O . VAL A 1 90 ? 28.577 13.526 -32.029 1.00 64.38 90 VAL A O 1
ATOM 732 N N . ILE A 1 91 ? 29.336 13.786 -34.125 1.00 67.81 91 ILE A N 1
ATOM 733 C CA . ILE A 1 91 ? 28.250 13.030 -34.771 1.00 67.81 91 ILE A CA 1
ATOM 734 C C . ILE A 1 91 ? 28.037 11.665 -34.098 1.00 67.81 91 ILE A C 1
ATOM 736 O O . ILE A 1 91 ? 26.910 11.340 -33.727 1.00 67.81 91 ILE A O 1
ATOM 740 N N . VAL A 1 92 ? 29.104 10.899 -33.855 1.00 66.44 92 VAL A N 1
ATOM 741 C CA . VAL A 1 92 ? 29.029 9.600 -33.161 1.00 66.44 92 VAL A CA 1
ATOM 742 C C . VAL A 1 92 ? 28.463 9.749 -31.747 1.00 66.44 92 VAL A C 1
ATOM 744 O O . VAL A 1 92 ? 27.600 8.971 -31.340 1.00 66.44 92 VAL A O 1
ATOM 747 N N . ARG A 1 93 ? 28.901 10.765 -30.996 1.00 62.38 93 ARG A N 1
ATOM 748 C CA . ARG A 1 93 ? 28.400 11.029 -29.642 1.00 62.38 93 ARG A CA 1
ATOM 749 C C . ARG A 1 93 ? 26.934 11.459 -29.645 1.00 62.38 93 ARG A C 1
ATOM 751 O O . ARG A 1 93 ? 26.211 11.048 -28.741 1.00 62.38 93 ARG A O 1
ATOM 758 N N . ILE A 1 94 ? 26.486 12.221 -30.648 1.00 60.84 94 ILE A N 1
ATOM 759 C CA . ILE A 1 94 ? 25.071 12.577 -30.838 1.00 60.84 94 ILE A CA 1
ATOM 760 C C . ILE A 1 94 ? 24.260 11.300 -31.022 1.00 60.84 94 ILE A C 1
ATOM 762 O O . ILE A 1 94 ? 23.334 11.056 -30.257 1.00 60.84 94 ILE A O 1
ATOM 766 N N . LEU A 1 95 ? 24.648 10.461 -31.984 1.00 59.91 95 LEU A N 1
ATOM 767 C CA . LEU A 1 95 ? 23.933 9.224 -32.292 1.00 59.91 95 LEU A CA 1
ATOM 768 C C . LEU A 1 95 ? 23.857 8.293 -31.075 1.00 59.91 95 LEU A C 1
ATOM 770 O O . LEU A 1 95 ? 22.781 7.788 -30.759 1.00 59.91 95 LEU A O 1
ATOM 774 N N . LYS A 1 96 ? 24.970 8.124 -30.349 1.00 54.53 96 LYS A N 1
ATOM 775 C CA . LYS A 1 96 ? 25.031 7.281 -29.149 1.00 54.53 96 LYS A CA 1
ATOM 776 C C . LYS A 1 96 ? 24.182 7.835 -27.997 1.00 54.53 96 LYS A C 1
ATOM 778 O O . LYS A 1 96 ? 23.353 7.114 -27.456 1.00 54.53 96 LYS A O 1
ATOM 783 N N . THR A 1 97 ? 24.331 9.122 -27.677 1.00 57.16 97 THR A N 1
ATOM 784 C CA . THR A 1 97 ? 23.584 9.770 -26.581 1.00 57.16 97 THR A CA 1
ATOM 785 C C . THR A 1 97 ? 22.083 9.803 -26.873 1.00 57.16 97 THR A C 1
ATOM 787 O O . THR A 1 97 ? 21.272 9.616 -25.973 1.00 57.16 97 THR A O 1
ATOM 790 N N . THR A 1 98 ? 21.685 10.023 -28.130 1.00 54.91 98 THR A N 1
ATOM 791 C CA . THR A 1 98 ? 20.271 9.987 -28.524 1.00 54.91 98 THR A CA 1
ATOM 792 C C . THR A 1 98 ? 19.685 8.582 -28.387 1.00 54.91 98 THR A C 1
ATOM 794 O O . THR A 1 98 ? 18.596 8.456 -27.838 1.00 54.91 98 THR A O 1
ATOM 797 N N . ALA A 1 99 ? 20.407 7.540 -28.811 1.00 60.00 99 ALA A N 1
ATOM 798 C CA . ALA A 1 99 ? 19.944 6.156 -28.702 1.00 60.00 99 ALA A CA 1
ATOM 799 C C . ALA A 1 99 ? 19.822 5.679 -27.241 1.00 60.00 99 ALA A C 1
ATOM 801 O O . ALA A 1 99 ? 18.818 5.067 -26.877 1.00 60.00 99 ALA A O 1
ATOM 802 N N . GLU A 1 100 ? 20.812 5.987 -26.398 1.00 56.62 100 GLU A N 1
ATOM 803 C CA . GLU A 1 100 ? 20.811 5.625 -24.972 1.00 56.62 100 GLU A CA 1
ATOM 804 C C . GLU A 1 100 ? 19.705 6.372 -24.208 1.00 56.62 100 GLU A C 1
ATOM 806 O O . GLU A 1 100 ? 18.901 5.741 -23.521 1.00 56.62 100 GLU A O 1
ATOM 811 N N . ASN A 1 101 ? 19.566 7.687 -24.423 1.00 55.91 101 ASN A N 1
ATOM 812 C CA . ASN A 1 101 ? 18.511 8.482 -23.786 1.00 55.91 101 ASN A CA 1
ATOM 813 C C . ASN A 1 101 ? 17.108 8.060 -24.244 1.00 55.91 101 ASN A C 1
ATOM 815 O O . ASN A 1 101 ? 16.173 8.060 -23.446 1.00 55.91 101 ASN A O 1
ATOM 819 N N . GLU A 1 102 ? 16.921 7.708 -25.519 1.00 58.94 102 GLU A N 1
ATOM 820 C CA . GLU A 1 102 ? 15.622 7.245 -26.014 1.00 58.94 102 GLU A CA 1
ATOM 821 C C . GLU A 1 102 ? 15.236 5.893 -25.398 1.00 58.94 102 GLU A C 1
ATOM 823 O O . GLU A 1 102 ? 14.083 5.713 -24.997 1.00 58.94 102 GLU A O 1
ATOM 828 N N . ALA A 1 103 ? 16.191 4.969 -25.256 1.00 58.94 103 ALA A N 1
ATOM 829 C CA . ALA A 1 103 ? 15.972 3.686 -24.594 1.00 58.94 103 ALA A CA 1
ATOM 830 C C . ALA A 1 103 ? 15.640 3.853 -23.098 1.00 58.94 103 ALA A C 1
ATOM 832 O O . ALA A 1 103 ? 14.690 3.234 -22.605 1.00 58.94 103 ALA A O 1
ATOM 833 N N . GLU A 1 104 ? 16.358 4.728 -22.390 1.00 54.41 104 GLU A N 1
ATOM 834 C CA . GLU A 1 104 ? 16.133 5.017 -20.970 1.00 54.41 104 GLU A CA 1
ATOM 835 C C . GLU A 1 104 ? 14.777 5.702 -20.741 1.00 54.41 104 GLU A C 1
ATOM 837 O O . GLU A 1 104 ? 13.955 5.220 -19.958 1.00 54.41 104 GLU A O 1
ATOM 842 N N . ILE A 1 105 ? 14.463 6.746 -21.517 1.00 61.09 105 ILE A N 1
ATOM 843 C CA . ILE A 1 105 ? 13.175 7.453 -21.452 1.00 61.09 105 ILE A CA 1
ATOM 844 C C . ILE A 1 105 ? 12.018 6.516 -21.816 1.00 61.09 105 ILE A C 1
ATOM 846 O O . ILE A 1 105 ? 10.957 6.563 -21.187 1.00 61.09 105 ILE A O 1
ATOM 850 N N . LYS A 1 106 ? 12.181 5.650 -22.826 1.00 64.50 106 LYS A N 1
ATOM 851 C CA . LYS A 1 106 ? 11.156 4.668 -23.208 1.00 64.50 106 LYS A CA 1
ATOM 852 C C . LYS A 1 106 ? 10.919 3.655 -22.092 1.00 64.50 106 LYS A C 1
ATOM 854 O O . LYS A 1 106 ? 9.762 3.312 -21.843 1.00 64.50 106 LYS A O 1
ATOM 859 N N . THR A 1 107 ? 11.971 3.214 -21.410 1.00 58.84 107 THR A N 1
ATOM 860 C CA . THR A 1 107 ? 11.877 2.297 -20.266 1.00 58.84 107 THR A CA 1
ATOM 861 C C . THR A 1 107 ? 11.188 2.979 -19.089 1.00 58.84 107 THR A C 1
ATOM 863 O O . THR A 1 107 ? 10.163 2.483 -18.626 1.00 58.84 107 THR A O 1
ATOM 866 N N . GLN A 1 108 ? 11.630 4.177 -18.699 1.00 60.09 108 GLN A N 1
ATOM 867 C CA . GLN A 1 108 ? 11.024 4.960 -17.618 1.00 60.09 108 GLN A CA 1
ATOM 868 C C . GLN A 1 108 ? 9.542 5.259 -17.885 1.00 60.09 108 GLN A C 1
ATOM 870 O O . GLN A 1 108 ? 8.695 5.062 -17.015 1.00 60.09 108 GLN A O 1
ATOM 875 N N . ARG A 1 109 ? 9.186 5.665 -19.112 1.00 66.44 109 ARG A N 1
ATOM 876 C CA . ARG A 1 109 ? 7.782 5.875 -19.505 1.00 66.44 109 ARG A CA 1
ATOM 877 C C . ARG A 1 109 ? 6.984 4.578 -19.520 1.00 66.44 109 ARG A C 1
ATOM 879 O O . ARG A 1 109 ? 5.792 4.607 -19.242 1.00 66.44 109 ARG A O 1
ATOM 886 N N . SER A 1 110 ? 7.578 3.448 -19.890 1.00 61.66 110 SER A N 1
ATOM 887 C CA . SER A 1 110 ? 6.881 2.153 -19.877 1.00 61.66 110 SER A CA 1
ATOM 888 C C . SER A 1 110 ? 6.641 1.660 -18.453 1.00 61.66 110 SER A C 1
ATOM 890 O O . SER A 1 110 ? 5.544 1.190 -18.175 1.00 61.66 110 SER A O 1
ATOM 892 N N . LEU A 1 111 ? 7.595 1.874 -17.545 1.00 60.50 111 LEU A N 1
ATOM 893 C CA . LEU A 1 111 ? 7.436 1.603 -16.116 1.00 60.50 111 LEU A CA 1
ATOM 894 C C . LEU A 1 111 ? 6.367 2.501 -15.488 1.00 60.50 111 LEU A C 1
ATOM 896 O O . LEU A 1 111 ? 5.432 1.983 -14.891 1.00 60.50 111 LEU A O 1
ATOM 900 N N . LEU A 1 112 ? 6.423 3.820 -15.710 1.00 63.62 112 LEU A N 1
ATOM 901 C CA . LEU A 1 112 ? 5.386 4.756 -15.248 1.00 63.62 112 LEU A CA 1
ATOM 902 C C . LEU A 1 112 ? 3.995 4.384 -15.785 1.00 63.62 112 LEU A C 1
ATOM 904 O O . LEU A 1 112 ? 3.006 4.460 -15.060 1.00 63.62 112 LEU A O 1
ATOM 908 N N . ARG A 1 113 ? 3.909 3.945 -17.047 1.00 61.75 113 ARG A N 1
ATOM 909 C CA . ARG A 1 113 ? 2.650 3.492 -17.661 1.00 61.75 113 ARG A CA 1
ATOM 910 C C . ARG A 1 113 ? 2.133 2.191 -17.056 1.00 61.75 113 ARG A C 1
ATOM 912 O O . ARG A 1 113 ? 0.945 2.114 -16.764 1.00 61.75 113 ARG A O 1
ATOM 919 N N . CYS A 1 114 ? 3.003 1.202 -16.864 1.00 65.06 114 CYS A N 1
ATOM 920 C CA . CYS A 1 114 ? 2.654 -0.056 -16.207 1.00 65.06 114 CYS A CA 1
ATOM 921 C C . CYS A 1 114 ? 2.152 0.210 -14.784 1.00 65.06 114 CYS A C 1
ATOM 923 O O . CYS A 1 114 ? 1.078 -0.249 -14.408 1.00 65.06 114 CYS A O 1
ATOM 925 N N . ASN A 1 115 ? 2.868 1.060 -14.047 1.00 66.19 115 ASN A N 1
ATOM 926 C CA . ASN A 1 115 ? 2.528 1.443 -12.686 1.00 66.19 115 ASN A CA 1
ATOM 927 C C . ASN A 1 115 ? 1.141 2.103 -12.600 1.00 66.19 115 ASN A C 1
ATOM 929 O O . ASN A 1 115 ? 0.280 1.649 -11.851 1.00 66.19 115 ASN A O 1
ATOM 933 N N . ASN A 1 116 ? 0.876 3.113 -13.439 1.00 70.56 116 ASN A N 1
ATOM 934 C CA . ASN A 1 116 ? -0.433 3.777 -13.490 1.00 70.56 116 ASN A CA 1
ATOM 935 C C . ASN A 1 116 ? -1.569 2.810 -13.852 1.00 70.56 116 ASN A C 1
ATOM 937 O O . ASN A 1 116 ? -2.675 2.924 -13.325 1.00 70.56 116 ASN A O 1
ATOM 941 N N . HIS A 1 117 ? -1.308 1.857 -14.748 1.00 73.12 117 HIS A N 1
ATOM 942 C CA . HIS A 1 117 ? -2.306 0.868 -15.133 1.00 73.12 117 HIS A CA 1
ATOM 943 C C . HIS A 1 117 ? -2.611 -0.111 -13.995 1.00 73.12 117 HIS A C 1
ATOM 945 O O . HIS A 1 117 ? -3.779 -0.383 -13.723 1.00 73.12 117 HIS A O 1
ATOM 951 N N . ILE A 1 118 ? -1.582 -0.578 -13.282 1.00 72.12 118 ILE A N 1
ATOM 952 C CA . ILE A 1 118 ? -1.746 -1.433 -12.102 1.00 72.12 118 ILE A CA 1
ATOM 953 C C . ILE A 1 118 ? -2.561 -0.706 -11.028 1.00 72.12 118 ILE A C 1
ATOM 955 O O . ILE A 1 118 ? -3.518 -1.282 -10.516 1.00 72.12 118 ILE A O 1
ATOM 959 N N . PHE A 1 119 ? -2.277 0.569 -10.745 1.00 76.12 119 PHE A N 1
ATOM 960 C CA . PHE A 1 119 ? -3.078 1.354 -9.798 1.00 76.12 119 PHE A CA 1
ATOM 961 C C . PHE A 1 119 ? -4.553 1.445 -10.195 1.00 76.12 119 PHE A C 1
ATOM 963 O O . PHE A 1 119 ? -5.432 1.258 -9.353 1.00 76.12 119 PHE A O 1
ATOM 970 N N . HIS A 1 120 ? -4.837 1.682 -11.478 1.00 78.00 120 HIS A N 1
ATOM 971 C CA . HIS A 1 120 ? -6.209 1.704 -11.979 1.00 78.00 120 HIS A CA 1
ATOM 972 C C . HIS A 1 120 ? -6.913 0.350 -11.785 1.00 78.00 120 HIS A C 1
ATOM 974 O O . HIS A 1 120 ? -8.065 0.303 -11.354 1.00 78.00 120 HIS A O 1
ATOM 980 N N . LEU A 1 121 ? -6.216 -0.760 -12.049 1.00 75.00 121 LEU A N 1
ATOM 981 C CA . LEU A 1 121 ? -6.748 -2.111 -11.854 1.00 75.00 121 LEU A CA 1
ATOM 982 C C . LEU A 1 121 ? -6.978 -2.444 -10.373 1.00 75.00 121 LEU A C 1
ATOM 984 O O . LEU A 1 121 ? -8.010 -3.030 -10.040 1.00 75.00 121 LEU A O 1
ATOM 988 N N . ILE A 1 122 ? -6.084 -2.019 -9.474 1.00 78.25 122 ILE A N 1
ATOM 989 C CA . ILE A 1 122 ? -6.272 -2.135 -8.018 1.00 78.25 122 ILE A CA 1
ATOM 990 C C . ILE A 1 122 ? -7.532 -1.373 -7.590 1.00 78.25 122 ILE A C 1
ATOM 992 O O . ILE A 1 122 ? -8.389 -1.936 -6.912 1.00 78.25 122 ILE A O 1
ATOM 996 N N . ALA A 1 123 ? -7.682 -0.114 -8.008 1.00 82.06 123 ALA A N 1
ATOM 997 C CA . ALA A 1 123 ? -8.838 0.702 -7.640 1.00 82.06 123 ALA A CA 1
ATOM 998 C C . ALA A 1 123 ? -10.153 0.096 -8.156 1.00 82.06 123 ALA A C 1
ATOM 1000 O O . ALA A 1 123 ? -11.124 -0.034 -7.408 1.00 82.06 123 ALA A O 1
ATOM 1001 N N . LYS A 1 124 ? -10.173 -0.332 -9.422 1.00 81.75 124 LYS A N 1
ATOM 1002 C CA . LYS A 1 124 ? -11.368 -0.894 -10.055 1.00 81.75 124 LYS A CA 1
ATOM 1003 C C . LYS A 1 124 ? -11.769 -2.242 -9.455 1.00 81.75 124 LYS A C 1
ATOM 1005 O O . LYS A 1 124 ? -12.951 -2.453 -9.195 1.00 81.75 124 LYS A O 1
ATOM 1010 N N . SER A 1 125 ? -10.807 -3.132 -9.206 1.00 79.38 125 SER A N 1
ATOM 1011 C CA . SER A 1 125 ? -11.071 -4.429 -8.565 1.00 79.38 125 SER A CA 1
ATOM 1012 C C . SER A 1 125 ? -11.574 -4.261 -7.130 1.00 79.38 125 SER A C 1
ATOM 1014 O O . SER A 1 125 ? -12.584 -4.864 -6.783 1.00 79.38 125 SER A O 1
ATOM 1016 N N . ARG A 1 126 ? -10.969 -3.373 -6.328 1.00 85.31 126 ARG A N 1
ATOM 1017 C CA . ARG A 1 126 ? -11.462 -3.049 -4.976 1.00 85.31 126 ARG A CA 1
ATOM 1018 C C . ARG A 1 126 ? -12.887 -2.504 -4.997 1.00 85.31 126 ARG A C 1
ATOM 1020 O O . ARG A 1 126 ? -13.733 -2.998 -4.261 1.00 85.31 126 ARG A O 1
ATOM 1027 N N . ASN A 1 127 ? -13.178 -1.537 -5.869 1.00 86.69 127 ASN A N 1
ATOM 1028 C CA . ASN A 1 127 ? -14.523 -0.971 -5.980 1.00 86.69 127 ASN A CA 1
ATOM 1029 C C . ASN A 1 127 ? -15.559 -2.030 -6.390 1.00 86.69 127 ASN A C 1
ATOM 1031 O O . ASN A 1 127 ? -16.655 -2.079 -5.839 1.00 86.69 127 ASN A O 1
ATOM 1035 N N . GLN A 1 128 ? -15.202 -2.904 -7.333 1.00 84.00 128 GLN A N 1
ATOM 1036 C CA . GLN A 1 128 ? -16.072 -3.995 -7.764 1.00 84.00 128 GLN A CA 1
ATOM 1037 C C . GLN A 1 128 ? -16.299 -5.030 -6.653 1.00 84.00 128 GLN A C 1
ATOM 1039 O O . GLN A 1 128 ? -17.402 -5.554 -6.544 1.00 84.00 128 GLN A O 1
ATOM 1044 N N . PHE A 1 129 ? -15.284 -5.302 -5.829 1.00 83.06 129 PHE A N 1
ATOM 1045 C CA . PHE A 1 129 ? -15.394 -6.203 -4.682 1.00 83.06 129 PHE A CA 1
ATOM 1046 C C . PHE A 1 129 ? -16.322 -5.621 -3.610 1.00 83.06 129 PHE A C 1
ATOM 1048 O O . PHE A 1 129 ? -17.210 -6.304 -3.111 1.00 83.06 129 PHE A O 1
ATOM 1055 N N . MET A 1 130 ? -16.188 -4.323 -3.328 1.00 87.06 130 MET A N 1
ATOM 1056 C CA . MET A 1 130 ? -17.057 -3.613 -2.388 1.00 87.06 130 MET A CA 1
ATOM 1057 C C . MET A 1 130 ? -18.512 -3.514 -2.858 1.00 87.06 130 MET A C 1
ATOM 1059 O O . MET A 1 130 ? -19.409 -3.407 -2.027 1.00 87.06 130 MET A O 1
ATOM 1063 N N . ALA A 1 131 ? -18.770 -3.533 -4.168 1.00 86.81 131 ALA A N 1
ATOM 1064 C CA . ALA A 1 131 ? -20.122 -3.390 -4.709 1.00 86.81 131 ALA A CA 1
ATOM 1065 C C . ALA A 1 131 ? -21.078 -4.512 -4.264 1.00 86.81 131 ALA A C 1
ATOM 1067 O O . ALA A 1 131 ? -22.283 -4.281 -4.187 1.00 86.81 131 ALA A O 1
ATOM 1068 N N . ASP A 1 132 ? -20.543 -5.696 -3.955 1.00 82.62 132 ASP A N 1
ATOM 1069 C CA . ASP A 1 132 ? -21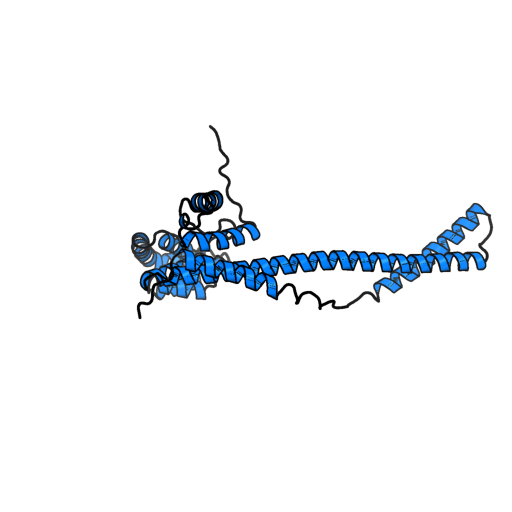.327 -6.855 -3.516 1.00 82.62 132 ASP A CA 1
ATOM 1070 C C . ASP A 1 132 ? -21.511 -6.914 -1.980 1.00 82.62 132 ASP A C 1
ATOM 1072 O O . ASP A 1 132 ? -22.260 -7.755 -1.487 1.00 82.62 132 ASP A O 1
ATOM 1076 N N . MET A 1 133 ? -20.850 -6.031 -1.220 1.00 88.62 133 MET A N 1
ATOM 1077 C CA . MET A 1 133 ? -20.878 -6.005 0.250 1.00 88.62 133 MET A CA 1
ATOM 1078 C C . MET A 1 133 ? -22.038 -5.174 0.808 1.00 88.62 133 MET A C 1
ATOM 1080 O O . MET A 1 133 ? -22.477 -4.191 0.193 1.00 88.62 133 MET A O 1
ATOM 1084 N N . ASP A 1 134 ? -22.476 -5.513 2.023 1.00 90.62 134 ASP A N 1
ATOM 1085 C CA . ASP A 1 134 ? -23.380 -4.663 2.794 1.00 90.62 134 ASP A CA 1
ATOM 1086 C C . ASP A 1 134 ? -22.675 -3.401 3.328 1.00 90.62 134 ASP A C 1
ATOM 1088 O O . ASP A 1 134 ? -21.471 -3.191 3.176 1.00 90.62 134 ASP A O 1
ATOM 1092 N N . GLU A 1 135 ? -23.461 -2.483 3.880 1.00 89.69 135 GLU A N 1
ATOM 1093 C CA . GLU A 1 135 ? -22.959 -1.175 4.284 1.00 89.69 135 GLU A CA 1
ATOM 1094 C C . GLU A 1 135 ? -21.927 -1.245 5.435 1.00 89.69 135 GLU A C 1
ATOM 1096 O O . GLU A 1 135 ? -20.845 -0.673 5.260 1.00 89.69 135 GLU A O 1
ATOM 1101 N N . PRO A 1 136 ? -22.157 -2.010 6.521 1.00 89.00 136 PRO A N 1
ATOM 1102 C CA . PRO A 1 136 ? -21.148 -2.231 7.559 1.00 89.00 136 PRO A CA 1
ATOM 1103 C C . PRO A 1 136 ? -19.863 -2.895 7.042 1.00 89.00 136 PRO A C 1
ATOM 1105 O O . PRO A 1 136 ? -18.763 -2.435 7.357 1.00 89.00 136 PRO A O 1
ATOM 1108 N N . GLN A 1 137 ? -19.971 -3.932 6.204 1.00 90.19 137 GLN A N 1
ATOM 1109 C CA . GLN A 1 137 ? -18.813 -4.619 5.621 1.00 90.19 137 GLN A CA 1
ATOM 1110 C C . GLN A 1 137 ? -17.987 -3.681 4.743 1.00 90.19 137 GLN A C 1
ATOM 1112 O O . GLN A 1 137 ? -16.757 -3.681 4.833 1.00 90.19 137 GLN A O 1
ATOM 1117 N N . ARG A 1 138 ? -18.642 -2.836 3.931 1.00 92.31 138 ARG A N 1
ATOM 1118 C CA . ARG A 1 138 ? -17.942 -1.836 3.112 1.00 92.31 138 ARG A CA 1
ATOM 1119 C C . ARG A 1 138 ? -17.154 -0.848 3.959 1.00 92.31 138 ARG A C 1
ATOM 1121 O O . ARG A 1 138 ? -16.027 -0.542 3.576 1.00 92.31 138 ARG A O 1
ATOM 1128 N N . ARG A 1 139 ? -17.712 -0.357 5.075 1.00 92.81 139 ARG A N 1
ATOM 1129 C CA . ARG A 1 139 ? -16.992 0.563 5.978 1.00 92.81 139 ARG A CA 1
ATOM 1130 C C . ARG A 1 139 ? -15.751 -0.098 6.561 1.00 92.81 139 ARG A C 1
ATOM 1132 O O . ARG A 1 139 ? -14.659 0.451 6.445 1.00 92.81 139 ARG A O 1
ATOM 1139 N N . ILE A 1 140 ? -15.905 -1.304 7.110 1.00 92.19 140 ILE A N 1
ATOM 1140 C CA . ILE A 1 140 ? -14.793 -2.050 7.711 1.00 92.19 140 ILE A CA 1
ATOM 1141 C C . ILE A 1 140 ? -13.705 -2.321 6.673 1.00 92.19 140 ILE A C 1
ATOM 1143 O O . ILE A 1 140 ? -12.525 -2.081 6.938 1.00 92.19 140 ILE A O 1
ATOM 1147 N N . PHE A 1 141 ? -14.082 -2.772 5.476 1.00 90.69 141 PHE A N 1
ATOM 1148 C CA . PHE A 1 141 ? -13.132 -3.030 4.399 1.00 90.69 141 PHE A CA 1
ATOM 1149 C C . PHE A 1 141 ? -12.407 -1.753 3.953 1.00 90.69 141 PHE A C 1
ATOM 1151 O O . PHE A 1 141 ? -11.178 -1.743 3.876 1.00 90.69 141 PHE A O 1
ATOM 1158 N N . ALA A 1 142 ? -13.141 -0.663 3.706 1.00 92.38 142 ALA A N 1
ATOM 1159 C CA . ALA A 1 142 ? -12.561 0.610 3.281 1.00 92.38 142 ALA A CA 1
ATOM 1160 C C . ALA A 1 142 ? -11.563 1.149 4.313 1.00 92.38 142 ALA A C 1
ATOM 1162 O O . ALA A 1 142 ? -10.422 1.465 3.966 1.00 92.38 142 ALA A O 1
ATOM 1163 N N . ALA A 1 143 ? -11.958 1.174 5.586 1.00 94.50 143 ALA A N 1
ATOM 1164 C CA . ALA A 1 143 ? -11.087 1.611 6.664 1.00 94.50 143 ALA A CA 1
ATOM 1165 C C . ALA A 1 143 ? -9.857 0.705 6.810 1.00 94.50 143 ALA A C 1
ATOM 1167 O O . ALA A 1 143 ? -8.740 1.197 6.953 1.00 94.50 143 ALA A O 1
ATOM 1168 N N . THR A 1 144 ? -10.023 -0.614 6.681 1.00 92.44 144 THR A N 1
ATOM 1169 C CA . THR A 1 144 ? -8.902 -1.567 6.719 1.00 92.44 144 THR A CA 1
ATOM 1170 C C . THR A 1 144 ? -7.888 -1.282 5.612 1.00 92.44 144 THR A C 1
ATOM 1172 O O . THR A 1 144 ? -6.688 -1.242 5.883 1.00 92.44 144 THR A O 1
ATOM 1175 N N . VAL A 1 145 ? -8.342 -1.018 4.382 1.00 89.50 145 VAL A N 1
ATOM 1176 C CA . VAL A 1 145 ? -7.458 -0.671 3.255 1.00 89.50 145 VAL A CA 1
ATOM 1177 C C . VAL A 1 145 ? -6.653 0.598 3.548 1.00 89.50 145 VAL A C 1
ATOM 1179 O O . VAL A 1 145 ? -5.453 0.639 3.270 1.00 89.50 145 VAL A O 1
ATOM 1182 N N . VAL A 1 146 ? -7.284 1.616 4.141 1.00 92.06 146 VAL A N 1
ATOM 1183 C CA . VAL A 1 146 ? -6.610 2.866 4.525 1.00 92.06 146 VAL A CA 1
ATOM 1184 C C . VAL A 1 146 ? -5.600 2.628 5.650 1.00 92.06 146 VAL A C 1
ATOM 1186 O O . VAL A 1 146 ? -4.454 3.065 5.551 1.00 92.06 146 VAL A O 1
ATOM 1189 N N . LEU A 1 147 ? -5.967 1.885 6.695 1.00 91.69 147 LEU A N 1
ATOM 1190 C CA . LEU A 1 147 ? -5.065 1.588 7.812 1.00 91.69 147 LEU A CA 1
ATOM 1191 C C . LEU A 1 147 ? -3.871 0.725 7.387 1.00 91.69 147 LEU A C 1
ATOM 1193 O O . LEU A 1 147 ? -2.774 0.877 7.930 1.00 91.69 147 LEU A O 1
ATOM 1197 N N . GLN A 1 148 ? -4.050 -0.154 6.401 1.00 89.00 148 GLN A N 1
ATOM 1198 C CA . GLN A 1 148 ? -2.976 -0.985 5.862 1.00 89.00 148 GLN A CA 1
ATOM 1199 C C . GLN A 1 148 ? -2.022 -0.224 4.928 1.00 89.00 148 GLN A C 1
ATOM 1201 O O . GLN A 1 148 ? -0.923 -0.709 4.669 1.00 89.00 148 GLN A O 1
ATOM 1206 N N . ASN A 1 149 ? -2.402 0.948 4.411 1.00 86.38 149 ASN A N 1
ATOM 1207 C CA . ASN A 1 149 ? -1.536 1.725 3.529 1.00 86.38 149 ASN A CA 1
ATOM 1208 C C . ASN A 1 149 ? -0.470 2.500 4.336 1.00 86.38 149 ASN A C 1
ATOM 1210 O O . ASN A 1 149 ? -0.828 3.396 5.103 1.00 86.38 149 ASN A O 1
ATOM 1214 N N . PRO A 1 150 ? 0.833 2.195 4.184 1.00 81.31 150 PRO A N 1
ATOM 1215 C CA . PRO A 1 150 ? 1.901 2.848 4.947 1.00 81.31 150 PRO A CA 1
ATOM 1216 C C . PRO A 1 150 ? 1.973 4.364 4.726 1.00 81.31 150 PRO A C 1
ATOM 12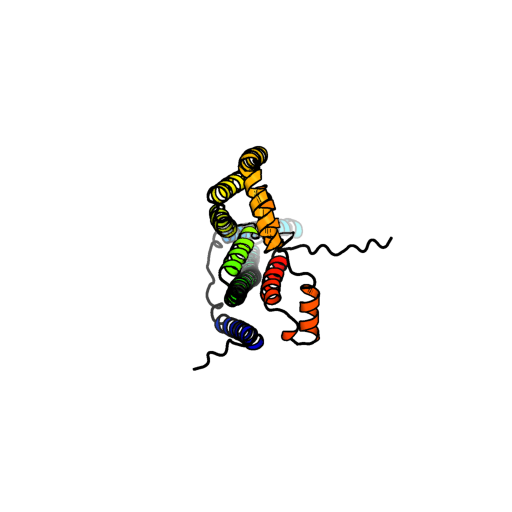18 O O . PRO A 1 150 ? 2.331 5.081 5.654 1.00 81.31 150 PRO A O 1
ATOM 1221 N N . GLU A 1 151 ? 1.566 4.838 3.546 1.00 83.38 151 GLU A N 1
ATOM 1222 C CA . GLU A 1 151 ? 1.602 6.254 3.153 1.00 83.38 151 GLU A CA 1
ATOM 1223 C C . GLU A 1 151 ? 0.330 7.027 3.531 1.00 83.38 151 GLU A C 1
ATOM 1225 O O . GLU A 1 151 ? 0.172 8.179 3.129 1.00 83.38 151 GLU A O 1
ATOM 1230 N N . SER A 1 152 ? -0.604 6.408 4.260 1.00 87.00 152 SER A N 1
ATOM 1231 C CA . SER A 1 152 ? -1.820 7.097 4.696 1.00 87.00 152 SER A CA 1
ATOM 1232 C C . SER A 1 152 ? -1.485 8.293 5.581 1.00 87.00 152 SER A C 1
ATOM 1234 O O . SER A 1 152 ? -0.801 8.172 6.599 1.00 87.00 152 SER A O 1
ATOM 1236 N N . SER A 1 153 ? -2.016 9.448 5.199 1.00 89.38 153 SER A N 1
ATOM 1237 C CA . SER A 1 153 ? -1.932 10.690 5.960 1.00 89.38 153 SER A CA 1
ATOM 1238 C C . SER A 1 153 ? -2.697 10.590 7.281 1.00 89.38 153 SER A C 1
ATOM 1240 O O . SER A 1 153 ? -3.607 9.775 7.440 1.00 89.38 153 SER A O 1
ATOM 1242 N N . SER A 1 154 ? -2.380 11.474 8.230 1.00 89.62 154 SER A N 1
ATOM 1243 C CA . SER A 1 154 ? -3.079 11.524 9.519 1.00 89.62 154 SER A CA 1
ATOM 1244 C C . SER A 1 154 ? -4.596 11.690 9.348 1.00 89.62 154 SER A C 1
ATOM 1246 O O . SER A 1 154 ? -5.354 10.980 9.997 1.00 89.62 154 SER A O 1
ATOM 1248 N N . SER A 1 155 ? -5.037 12.540 8.413 1.00 91.69 155 SER A N 1
ATOM 1249 C CA . SER A 1 155 ? -6.460 12.752 8.115 1.00 91.69 155 SER A CA 1
ATOM 1250 C C . SER A 1 155 ? -7.147 11.526 7.510 1.00 91.69 155 SER A C 1
ATOM 1252 O O . SER A 1 155 ? -8.318 11.284 7.775 1.00 91.69 155 SER A O 1
ATOM 1254 N N . GLU A 1 156 ? -6.443 10.731 6.701 1.00 93.56 156 GLU A N 1
ATOM 1255 C CA . GLU A 1 156 ? -7.007 9.484 6.169 1.00 93.56 156 GLU A CA 1
ATOM 1256 C C . GLU A 1 156 ? -7.160 8.438 7.279 1.00 93.56 156 GLU A C 1
ATOM 1258 O O . GLU A 1 156 ? -8.178 7.748 7.342 1.00 93.56 156 GLU A O 1
ATOM 1263 N N . LEU A 1 157 ? -6.186 8.355 8.193 1.00 95.38 157 LEU A N 1
ATOM 1264 C CA . LEU A 1 157 ? -6.274 7.478 9.363 1.00 95.38 157 LEU A CA 1
ATOM 1265 C C . LEU A 1 157 ? -7.409 7.896 10.306 1.00 95.38 157 LEU A C 1
ATOM 1267 O O . LEU A 1 157 ? -8.090 7.026 10.840 1.00 95.38 157 LEU A O 1
ATOM 1271 N N . GLU A 1 158 ? -7.639 9.197 10.484 1.00 96.00 158 GLU A N 1
ATOM 1272 C CA . GLU A 1 158 ? -8.758 9.729 11.270 1.00 96.00 158 GLU A CA 1
ATOM 1273 C C . GLU A 1 158 ? -10.105 9.238 10.732 1.00 96.00 158 GLU A C 1
ATOM 1275 O O . GLU A 1 158 ? -10.890 8.661 11.484 1.00 96.00 158 GLU A O 1
ATOM 1280 N N . VAL A 1 159 ? -10.336 9.382 9.421 1.00 96.19 159 VAL A N 1
ATOM 1281 C CA . VAL A 1 159 ? -11.557 8.890 8.759 1.00 96.19 159 VAL A CA 1
ATOM 1282 C C . VAL A 1 159 ? -11.695 7.379 8.932 1.00 96.19 159 VAL A C 1
ATOM 1284 O O . VAL A 1 159 ? -12.758 6.900 9.314 1.00 96.19 159 VAL A O 1
ATOM 1287 N N . ALA A 1 160 ? -10.618 6.621 8.719 1.00 96.56 160 ALA A N 1
ATOM 1288 C CA . ALA A 1 160 ? -10.656 5.167 8.843 1.00 96.56 160 ALA A CA 1
ATOM 1289 C C . ALA A 1 160 ? -10.972 4.701 10.275 1.00 96.56 160 ALA A C 1
ATOM 1291 O O . ALA A 1 160 ? -11.769 3.785 10.471 1.00 96.56 160 ALA A O 1
ATOM 1292 N N . VAL A 1 161 ? -10.378 5.330 11.292 1.00 97.06 161 VAL A N 1
ATOM 1293 C CA . VAL A 1 161 ? -10.662 4.997 12.695 1.00 97.06 161 VAL A CA 1
ATOM 1294 C C . VAL A 1 161 ? -12.079 5.414 13.086 1.00 97.06 161 VAL A C 1
ATOM 1296 O O . VAL A 1 161 ? -12.752 4.664 13.798 1.00 97.06 161 VAL A O 1
ATOM 1299 N N . GLN A 1 162 ? -12.560 6.556 12.592 1.00 96.62 162 GLN A N 1
ATOM 1300 C CA . GLN A 1 162 ? -13.944 6.983 12.789 1.00 96.62 162 GLN A CA 1
ATOM 1301 C C . GLN A 1 162 ? -14.931 5.985 12.167 1.00 96.62 162 GLN A C 1
ATOM 1303 O O . GLN A 1 162 ? -15.917 5.633 12.812 1.00 96.62 162 GLN A O 1
ATOM 1308 N N . ASP A 1 163 ? -14.653 5.488 10.962 1.00 94.69 163 ASP A N 1
ATOM 1309 C CA . ASP A 1 163 ? -15.498 4.504 10.278 1.00 94.69 163 ASP A CA 1
ATOM 1310 C C . ASP A 1 163 ? -15.509 3.138 10.981 1.00 94.69 163 ASP A C 1
ATOM 1312 O O . ASP A 1 163 ? -16.546 2.473 10.988 1.00 94.69 163 ASP A O 1
ATOM 1316 N N . LEU A 1 164 ? -14.391 2.721 11.594 1.00 94.25 164 LEU A N 1
ATOM 1317 C CA . LEU A 1 164 ? -14.314 1.455 12.339 1.00 94.25 164 LEU A CA 1
ATOM 1318 C C . LEU A 1 164 ? -14.968 1.505 13.716 1.00 94.25 164 LEU A C 1
ATOM 1320 O O . LEU A 1 164 ? -15.546 0.514 14.148 1.00 94.25 164 LEU A O 1
ATOM 1324 N N . THR A 1 165 ? -14.815 2.618 14.430 1.00 94.44 165 THR A N 1
ATOM 1325 C CA . THR A 1 165 ? -15.139 2.680 15.867 1.00 94.44 165 THR A CA 1
ATOM 1326 C C . THR A 1 165 ? -16.337 3.569 16.176 1.00 94.44 165 THR A C 1
ATOM 1328 O O . THR A 1 165 ? -16.915 3.475 17.256 1.00 94.44 165 THR A O 1
ATOM 1331 N N . GLY A 1 166 ? -16.697 4.478 15.266 1.00 93.75 166 GLY A N 1
ATOM 1332 C CA . GLY A 1 166 ? -17.655 5.550 15.532 1.00 93.75 166 GLY A CA 1
ATOM 1333 C C . GLY A 1 166 ? -17.190 6.546 16.602 1.00 93.75 166 GLY A C 1
ATOM 1334 O O . GLY A 1 166 ? -17.992 7.369 17.046 1.00 93.75 166 GLY A O 1
ATOM 1335 N N . ASN A 1 167 ? -15.925 6.486 17.033 1.00 95.44 167 ASN A N 1
ATOM 1336 C CA . ASN A 1 167 ? -15.425 7.168 18.221 1.00 95.44 167 ASN A CA 1
ATOM 1337 C C . ASN A 1 167 ? -14.472 8.320 17.868 1.00 95.44 167 ASN A C 1
ATOM 1339 O O . ASN A 1 167 ? -13.322 8.100 17.483 1.00 95.44 167 ASN A O 1
ATOM 1343 N N . GLU A 1 168 ? -14.943 9.549 18.085 1.00 95.25 168 GLU A N 1
ATOM 1344 C CA . GLU A 1 168 ? -14.211 10.779 17.757 1.00 95.25 168 GLU A CA 1
ATOM 1345 C C . GLU A 1 168 ? -12.911 10.944 18.565 1.00 95.25 168 GLU A C 1
ATOM 1347 O O . GLU A 1 168 ? -11.920 11.498 18.094 1.00 95.25 168 GLU A O 1
ATOM 1352 N N . GLU A 1 169 ? -12.866 10.420 19.792 1.00 96.31 169 GLU A N 1
ATOM 1353 C CA . GLU A 1 169 ? -11.650 10.495 20.603 1.00 96.31 169 GLU A CA 1
ATOM 1354 C C . GLU A 1 169 ? -10.546 9.597 20.037 1.00 96.31 169 GLU A C 1
ATOM 1356 O O . GLU A 1 169 ? -9.377 9.986 20.017 1.00 96.31 169 GLU A O 1
ATOM 1361 N N . LEU A 1 170 ? -10.911 8.412 19.538 1.00 97.00 170 LEU A N 1
ATOM 1362 C CA . LEU A 1 170 ? -9.959 7.499 18.909 1.00 97.00 170 LEU A CA 1
ATOM 1363 C C . LEU A 1 170 ? -9.477 8.025 17.557 1.00 97.00 170 LEU A C 1
ATOM 1365 O O . LEU A 1 170 ? -8.283 7.923 17.262 1.00 97.00 170 LEU A O 1
ATOM 1369 N N . SER A 1 171 ? -10.368 8.622 16.761 1.00 96.25 171 SER A N 1
ATOM 1370 C CA . SER A 1 171 ? -10.004 9.212 15.470 1.00 96.25 171 SER A CA 1
ATOM 1371 C C . SER A 1 171 ? -9.071 10.417 15.643 1.00 96.25 171 SER A C 1
ATOM 1373 O O . SER A 1 171 ? -8.032 10.504 14.984 1.00 96.25 171 SER A O 1
ATOM 1375 N N . PHE A 1 172 ? -9.319 11.283 16.627 1.00 96.38 172 PHE A N 1
ATOM 1376 C CA . PHE A 1 172 ? -8.388 12.368 16.940 1.00 96.38 172 PHE A CA 1
ATOM 1377 C C . PHE A 1 172 ? -7.051 11.855 17.501 1.00 96.38 172 PHE A C 1
ATOM 1379 O O . PHE A 1 172 ? -5.976 12.384 17.188 1.00 96.38 172 PHE A O 1
ATOM 1386 N N . ALA A 1 173 ? -7.087 10.807 18.327 1.00 96.81 173 ALA A N 1
ATOM 1387 C CA . ALA A 1 173 ? -5.880 10.236 18.903 1.00 96.81 173 ALA A CA 1
ATOM 1388 C C . ALA A 1 173 ? -4.966 9.611 17.840 1.00 96.81 173 ALA A C 1
ATOM 1390 O O . ALA A 1 173 ? -3.755 9.851 17.893 1.00 96.81 173 ALA A O 1
ATOM 1391 N N . VAL A 1 174 ? -5.507 8.884 16.850 1.00 97.12 174 VAL A N 1
ATOM 1392 C CA . VAL A 1 174 ? -4.684 8.291 15.779 1.00 97.12 174 VAL A CA 1
ATOM 1393 C C . VAL A 1 174 ? -3.957 9.367 14.967 1.00 97.12 174 VAL A C 1
ATOM 1395 O O . VAL A 1 174 ? -2.780 9.206 14.653 1.00 97.12 174 VAL A O 1
ATOM 1398 N N . CYS A 1 175 ? -4.599 10.516 14.735 1.00 95.44 175 CYS A N 1
ATOM 1399 C CA . CYS A 1 175 ? -3.997 11.684 14.087 1.00 95.44 175 CYS A CA 1
ATOM 1400 C C . CYS A 1 175 ? -2.734 12.172 14.822 1.00 95.44 175 CYS A C 1
ATOM 1402 O O . CYS A 1 175 ? -1.690 12.450 14.218 1.00 95.44 175 CYS A O 1
ATOM 1404 N N . ARG A 1 176 ? -2.815 12.258 16.155 1.00 95.75 176 ARG A N 1
ATOM 1405 C CA . ARG A 1 176 ? -1.706 12.709 17.012 1.00 95.75 176 ARG A CA 1
ATOM 1406 C C . ARG A 1 176 ? -0.608 11.659 17.120 1.00 95.75 176 ARG A C 1
ATOM 1408 O O . ARG A 1 176 ? 0.566 12.012 17.025 1.00 95.75 176 ARG A O 1
ATOM 1415 N N . ILE A 1 177 ? -0.986 10.391 17.271 1.00 96.25 177 ILE A N 1
ATOM 1416 C CA . ILE A 1 177 ? -0.064 9.251 17.259 1.00 96.25 177 ILE A CA 1
ATOM 1417 C C . ILE A 1 177 ? 0.741 9.240 15.956 1.00 96.25 177 ILE A C 1
ATOM 1419 O O . ILE A 1 177 ? 1.970 9.204 16.004 1.00 96.25 177 ILE A O 1
ATOM 1423 N N . GLU A 1 178 ? 0.078 9.372 14.806 1.00 94.06 178 GLU A N 1
ATOM 1424 C CA . GLU A 1 178 ? 0.738 9.379 13.498 1.00 94.06 178 GLU A CA 1
ATOM 1425 C C . GLU A 1 178 ? 1.664 10.593 13.326 1.00 94.06 178 GLU A C 1
ATOM 1427 O O . GLU A 1 178 ? 2.792 10.469 12.845 1.00 94.06 178 GLU A O 1
ATOM 1432 N N . SER A 1 179 ? 1.242 11.768 13.803 1.00 92.25 179 SER A N 1
ATOM 1433 C CA . SER A 1 179 ? 2.082 12.973 13.804 1.00 92.25 179 SER A CA 1
ATOM 1434 C C . SER A 1 179 ? 3.371 12.777 14.610 1.00 92.25 179 SER A C 1
ATOM 1436 O O . SER A 1 179 ? 4.450 13.179 14.169 1.00 92.25 179 SER A O 1
ATOM 1438 N N . PHE A 1 180 ? 3.289 12.134 15.780 1.00 93.19 180 PHE A N 1
ATOM 1439 C CA . PHE A 1 180 ? 4.460 11.820 16.600 1.00 93.19 180 PHE A CA 1
ATOM 1440 C C . PHE A 1 180 ? 5.328 10.717 15.986 1.00 93.19 180 PHE A C 1
ATOM 1442 O O . PHE A 1 180 ? 6.557 10.813 16.049 1.00 93.19 180 PHE A O 1
ATOM 1449 N N . ARG A 1 181 ? 4.714 9.718 15.339 1.00 91.50 181 ARG A N 1
ATOM 1450 C CA . ARG A 1 181 ? 5.407 8.628 14.637 1.00 91.50 181 ARG A CA 1
ATOM 1451 C C . ARG A 1 181 ? 6.306 9.152 13.526 1.00 91.50 181 ARG A C 1
ATOM 1453 O O . ARG A 1 181 ? 7.476 8.777 13.485 1.00 91.50 181 ARG A O 1
ATOM 1460 N N . HIS A 1 182 ? 5.809 10.069 12.694 1.00 88.25 182 HIS A N 1
ATOM 1461 C CA . HIS A 1 182 ? 6.598 10.695 11.623 1.00 88.25 182 HIS A CA 1
ATOM 1462 C C . HIS A 1 182 ? 7.865 11.405 12.119 1.00 88.25 182 HIS A C 1
ATOM 1464 O O . HIS A 1 182 ? 8.839 11.514 11.381 1.00 88.25 182 HIS A O 1
ATOM 1470 N N . HIS A 1 183 ? 7.875 11.849 13.376 1.00 90.06 183 HIS A N 1
ATOM 1471 C CA . HIS A 1 183 ? 9.008 12.538 13.993 1.00 90.06 183 HIS A CA 1
ATOM 1472 C C . HIS A 1 183 ? 9.809 11.644 14.957 1.00 90.06 183 HIS A C 1
ATOM 1474 O O . HIS A 1 183 ? 10.672 12.141 15.677 1.00 90.06 183 HIS A O 1
ATOM 1480 N N . GLY A 1 184 ? 9.520 10.338 15.019 1.00 87.94 184 GLY A N 1
ATOM 1481 C CA . GLY A 1 184 ? 10.228 9.389 15.886 1.00 87.94 184 GLY A CA 1
ATOM 1482 C C . GLY A 1 184 ? 9.989 9.586 17.390 1.00 87.94 184 GLY A C 1
ATOM 1483 O O . GLY A 1 184 ? 10.770 9.101 18.208 1.00 87.94 184 GLY A O 1
ATOM 1484 N N . MET A 1 185 ? 8.923 10.287 17.788 1.00 92.88 185 MET A N 1
ATOM 1485 C CA . MET A 1 185 ? 8.643 10.632 19.188 1.00 92.88 185 MET A CA 1
ATOM 1486 C C . MET A 1 185 ? 7.883 9.517 19.929 1.00 92.88 185 MET A C 1
ATOM 1488 O O . MET A 1 185 ? 6.733 9.689 20.332 1.00 92.88 185 MET A O 1
ATOM 1492 N N . MET A 1 186 ? 8.537 8.373 20.148 1.00 90.38 186 MET A N 1
ATOM 1493 C CA . MET A 1 186 ? 7.902 7.173 20.723 1.00 90.38 186 MET A CA 1
ATOM 1494 C C . MET A 1 186 ? 7.319 7.383 22.128 1.00 90.38 186 MET A C 1
ATOM 1496 O O . MET A 1 186 ? 6.217 6.919 22.409 1.00 90.38 186 MET A O 1
ATOM 1500 N N . SER A 1 187 ? 7.985 8.148 22.999 1.00 92.00 187 SER A N 1
ATOM 1501 C CA . SER A 1 187 ? 7.445 8.451 24.334 1.00 92.00 187 SER A CA 1
ATOM 1502 C C . SER A 1 187 ? 6.120 9.218 24.262 1.00 92.00 187 SER A C 1
ATOM 1504 O O . SER A 1 187 ? 5.204 8.942 25.028 1.00 92.00 187 SER A O 1
ATOM 1506 N N . ARG A 1 188 ? 5.978 10.136 23.294 1.00 95.62 188 ARG A N 1
ATOM 1507 C CA . ARG A 1 188 ? 4.734 10.895 23.095 1.00 95.62 188 ARG A CA 1
ATOM 1508 C C . ARG A 1 188 ? 3.610 10.030 22.538 1.00 95.62 188 ARG A C 1
ATOM 1510 O O . ARG A 1 188 ? 2.458 10.276 22.876 1.00 95.62 188 ARG A O 1
ATOM 1517 N N . ILE A 1 189 ? 3.928 9.016 21.734 1.00 94.31 189 ILE A N 1
ATOM 1518 C CA . ILE A 1 189 ? 2.950 8.011 21.295 1.00 94.31 189 ILE A CA 1
ATOM 1519 C C . ILE A 1 189 ? 2.424 7.234 22.502 1.00 94.31 189 ILE A C 1
ATOM 1521 O O . ILE A 1 189 ? 1.212 7.119 22.658 1.00 94.31 189 ILE A O 1
ATOM 1525 N N . GLN A 1 190 ? 3.314 6.770 23.385 1.00 95.44 190 GLN A N 1
ATOM 1526 C CA . GLN A 1 190 ? 2.915 6.037 24.588 1.00 95.44 190 GLN A CA 1
ATOM 1527 C C . GLN A 1 190 ? 2.041 6.890 25.519 1.00 95.44 190 GLN A C 1
ATOM 1529 O O . GLN A 1 190 ? 1.037 6.395 26.036 1.00 95.44 190 GLN A O 1
ATOM 1534 N N . ASP A 1 191 ? 2.378 8.172 25.696 1.00 97.00 191 ASP A N 1
ATOM 1535 C CA . ASP A 1 191 ? 1.564 9.116 26.471 1.00 97.00 191 ASP A CA 1
ATOM 1536 C C . ASP A 1 191 ? 0.146 9.266 25.902 1.00 97.00 191 ASP A C 1
ATOM 1538 O O . ASP A 1 191 ? -0.810 9.397 26.665 1.00 97.00 191 ASP A O 1
ATOM 1542 N N . GLU A 1 192 ? -0.010 9.293 24.573 1.00 96.69 192 GLU A N 1
ATOM 1543 C CA . GLU A 1 192 ? -1.335 9.374 23.951 1.00 96.69 192 GLU A CA 1
ATOM 1544 C C . GLU A 1 192 ? -2.084 8.045 24.020 1.00 96.69 192 GLU A C 1
ATOM 1546 O O . GLU A 1 192 ? -3.247 8.043 24.417 1.00 96.69 192 GLU A O 1
ATOM 1551 N N . TYR A 1 193 ? -1.424 6.922 23.723 1.00 96.88 193 TYR A N 1
ATOM 1552 C CA . TYR A 1 193 ? -2.034 5.594 23.797 1.00 96.88 193 TYR A CA 1
ATOM 1553 C C . TYR A 1 193 ? -2.562 5.284 25.204 1.00 96.88 193 TYR A C 1
ATOM 1555 O O . TYR A 1 193 ? -3.684 4.808 25.349 1.00 96.88 193 TYR A O 1
ATOM 1563 N N . SER A 1 194 ? -1.811 5.635 26.252 1.00 97.12 194 SER A N 1
ATOM 1564 C CA . SER A 1 194 ? -2.203 5.355 27.644 1.00 97.12 194 SER A CA 1
ATOM 1565 C C . SER A 1 194 ? -3.506 6.058 28.059 1.00 97.12 194 SER A C 1
ATOM 1567 O O . SER A 1 194 ? -4.187 5.599 28.970 1.00 97.12 194 SER A O 1
ATOM 1569 N N . LYS A 1 195 ? -3.890 7.159 27.395 1.00 96.75 195 LYS A N 1
ATOM 1570 C CA . LYS A 1 195 ? -5.158 7.867 27.667 1.00 96.75 195 LYS A CA 1
ATOM 1571 C C . LYS A 1 195 ? -6.371 7.155 27.073 1.00 96.75 195 LYS A C 1
ATOM 1573 O O . LYS A 1 195 ? -7.471 7.287 27.597 1.00 96.75 195 LYS A O 1
ATOM 1578 N N . ILE A 1 196 ? -6.165 6.429 25.976 1.00 96.81 196 ILE A N 1
ATOM 1579 C CA . ILE A 1 196 ? -7.227 5.806 25.178 1.00 96.81 196 ILE A CA 1
ATOM 1580 C C . ILE A 1 196 ? -7.230 4.273 25.264 1.00 96.81 196 ILE A C 1
ATOM 1582 O O . ILE A 1 196 ? -8.112 3.639 24.692 1.00 96.81 196 ILE A O 1
ATOM 1586 N N . GLU A 1 197 ? -6.267 3.667 25.962 1.00 97.12 197 GLU A N 1
ATOM 1587 C CA . GLU A 1 197 ? -6.003 2.221 25.969 1.00 97.12 197 GLU A CA 1
ATOM 1588 C C . GLU A 1 197 ? -7.245 1.370 26.260 1.00 97.12 197 GLU A C 1
ATOM 1590 O O . GLU A 1 197 ? -7.490 0.375 25.574 1.00 97.12 197 GLU A O 1
ATOM 1595 N N . THR A 1 198 ? -8.064 1.779 27.232 1.00 96.88 198 THR A N 1
ATOM 1596 C CA . THR A 1 198 ? -9.301 1.065 27.573 1.00 96.88 198 THR A CA 1
ATOM 1597 C C . THR A 1 198 ? -10.284 1.054 26.402 1.00 96.88 198 THR A C 1
ATOM 1599 O O . THR A 1 198 ? -10.836 0.007 26.075 1.00 96.88 198 THR A O 1
ATOM 1602 N N . LYS A 1 199 ? -10.457 2.194 25.720 1.00 96.75 199 LYS A N 1
ATOM 1603 C CA . LYS A 1 199 ? -11.351 2.319 24.558 1.00 96.75 199 LYS A CA 1
ATOM 1604 C C . LYS A 1 199 ? -10.812 1.563 23.348 1.00 96.75 199 LYS A C 1
ATOM 1606 O O . LYS A 1 199 ? -11.580 0.932 22.632 1.00 96.75 199 LYS A O 1
ATOM 1611 N N . VAL A 1 200 ? -9.494 1.600 23.138 1.00 97.12 200 VAL A N 1
ATOM 1612 C CA . VAL A 1 200 ? -8.840 0.822 22.078 1.00 97.12 200 VAL A CA 1
ATOM 1613 C C . VAL A 1 200 ? -9.053 -0.669 22.305 1.00 97.12 200 VAL A C 1
ATOM 1615 O O . VAL A 1 200 ? -9.420 -1.363 21.366 1.00 97.12 200 VAL A O 1
ATOM 1618 N N . THR A 1 201 ? -8.857 -1.157 23.532 1.00 96.94 201 THR A N 1
ATOM 1619 C CA . THR A 1 201 ? -9.046 -2.577 23.867 1.00 96.94 201 THR A CA 1
ATOM 1620 C C . THR A 1 201 ? -10.493 -3.014 23.645 1.00 96.94 201 THR A C 1
ATOM 1622 O O . THR A 1 201 ? -10.718 -4.035 23.006 1.00 96.94 201 THR A O 1
ATOM 1625 N N . GLN A 1 202 ? -11.467 -2.207 24.075 1.00 96.31 202 GLN A N 1
ATOM 1626 C CA . GLN A 1 202 ? -12.885 -2.498 23.851 1.00 96.31 202 GLN A CA 1
ATOM 1627 C C . GLN A 1 202 ? -13.213 -2.629 22.353 1.00 96.31 202 GLN A C 1
ATOM 1629 O O . GLN A 1 202 ? -13.739 -3.650 21.919 1.00 96.31 202 GLN A O 1
ATOM 1634 N N . HIS A 1 203 ? -12.864 -1.625 21.545 1.00 95.94 203 HIS A N 1
ATOM 1635 C CA . HIS A 1 203 ? -13.149 -1.672 20.108 1.00 95.94 203 HIS A CA 1
ATOM 1636 C C . HIS A 1 203 ? -12.314 -2.723 19.370 1.00 95.94 203 HIS A C 1
ATOM 1638 O O . HIS A 1 203 ? -12.746 -3.243 18.347 1.00 95.94 203 HIS A O 1
ATOM 1644 N N . TYR A 1 204 ? -11.128 -3.064 19.876 1.00 96.62 204 TYR A N 1
ATOM 1645 C CA . TYR A 1 204 ? -10.350 -4.183 19.358 1.00 96.62 204 TYR A CA 1
ATOM 1646 C C . TYR A 1 204 ? -11.103 -5.506 19.526 1.00 96.62 204 TYR A C 1
ATOM 1648 O O . TYR A 1 204 ? -11.177 -6.265 18.567 1.00 96.62 204 TYR A O 1
ATOM 1656 N N . GLU A 1 205 ? -11.682 -5.769 20.700 1.00 96.12 205 GLU A N 1
ATOM 1657 C CA . GLU A 1 205 ? -12.467 -6.983 20.956 1.00 96.12 205 GLU A CA 1
ATOM 1658 C C . GLU A 1 205 ? -13.721 -7.039 20.071 1.00 96.12 205 GLU A C 1
ATOM 1660 O O . GLU A 1 205 ? -13.966 -8.059 19.430 1.00 96.12 205 GLU A O 1
ATOM 1665 N N . GLU A 1 206 ? -14.445 -5.923 19.940 1.00 93.62 206 GLU A N 1
ATOM 1666 C CA . GLU A 1 206 ? -15.607 -5.805 19.043 1.00 93.62 206 GLU A CA 1
ATOM 1667 C C . GLU A 1 206 ? -15.229 -6.076 17.574 1.00 93.62 206 GLU A C 1
ATOM 1669 O O . GLU A 1 206 ? -15.905 -6.825 16.866 1.00 93.62 206 GLU A O 1
ATOM 1674 N N . LEU A 1 207 ? -14.120 -5.494 17.103 1.00 93.75 207 LEU A N 1
ATOM 1675 C CA . LEU A 1 207 ? -13.634 -5.703 15.738 1.00 93.75 207 LEU A CA 1
ATOM 1676 C C . LEU A 1 207 ? -13.100 -7.119 15.525 1.00 93.75 207 LEU A C 1
ATOM 1678 O O . LEU A 1 207 ? -13.202 -7.629 14.412 1.00 93.75 207 LEU A O 1
ATOM 1682 N N . LEU A 1 208 ? -12.535 -7.759 16.550 1.00 93.50 208 LEU A N 1
ATOM 1683 C CA . LEU A 1 208 ? -11.965 -9.101 16.447 1.00 93.50 208 LEU A CA 1
ATOM 1684 C C . LEU A 1 208 ? -13.041 -10.146 16.122 1.00 93.50 208 LEU A C 1
ATOM 1686 O O . LEU A 1 208 ? -12.762 -11.084 15.379 1.00 93.50 208 LEU A O 1
ATOM 1690 N N . GLU A 1 209 ? -14.266 -9.963 16.622 1.00 91.69 209 GLU A N 1
ATOM 1691 C CA . GLU A 1 209 ? -15.400 -10.846 16.318 1.00 91.69 209 GLU A CA 1
ATOM 1692 C C . GLU A 1 209 ? -15.878 -10.724 14.863 1.00 91.69 209 GLU A C 1
ATOM 1694 O O . GLU A 1 209 ? -16.326 -11.706 14.271 1.00 91.69 209 GLU A O 1
ATOM 1699 N N . VAL A 1 210 ? -15.774 -9.528 14.274 1.00 89.81 210 VAL A N 1
ATOM 1700 C CA . VAL A 1 210 ? -16.305 -9.233 12.932 1.00 89.81 210 VAL A CA 1
ATOM 1701 C C . VAL A 1 210 ? -15.244 -9.393 11.844 1.00 89.81 210 VAL A C 1
ATOM 1703 O O . VAL A 1 210 ? -15.502 -9.965 10.786 1.00 89.81 210 VAL A O 1
ATOM 1706 N N . SER A 1 211 ? -14.051 -8.853 12.078 1.00 90.06 211 SER A N 1
ATOM 1707 C CA . SER A 1 211 ? -12.930 -8.850 11.143 1.00 90.06 211 SER A CA 1
ATOM 1708 C C . SER A 1 211 ? -11.600 -8.830 11.907 1.00 90.06 211 SER A C 1
ATOM 1710 O O . SER A 1 211 ? -11.044 -7.757 12.177 1.00 90.06 211 SER A O 1
ATOM 1712 N N . PRO A 1 212 ? -11.027 -10.011 12.208 1.00 90.38 212 PRO A N 1
ATOM 1713 C CA . PRO A 1 212 ? -9.719 -10.109 12.850 1.00 90.38 212 PRO A CA 1
ATOM 1714 C C . PRO A 1 212 ? -8.609 -9.297 12.157 1.00 90.38 212 PRO A C 1
ATOM 1716 O O . PRO A 1 212 ? -7.873 -8.593 12.852 1.00 90.38 212 PRO A O 1
ATOM 1719 N N . PRO A 1 213 ? -8.502 -9.282 10.808 1.00 87.44 213 PRO A N 1
ATOM 1720 C CA . PRO A 1 213 ? -7.496 -8.467 10.129 1.00 87.44 213 PRO A CA 1
ATOM 1721 C C . PRO A 1 213 ? -7.655 -6.961 10.377 1.00 87.44 213 PRO A C 1
ATOM 1723 O O . PRO A 1 213 ? -6.651 -6.253 10.484 1.00 87.44 213 PRO A O 1
ATOM 1726 N N . ALA A 1 214 ? -8.897 -6.470 10.475 1.00 91.44 214 ALA A N 1
ATOM 1727 C CA . ALA A 1 214 ? -9.187 -5.069 10.774 1.00 91.44 214 ALA A CA 1
ATOM 1728 C C . ALA A 1 214 ? -8.805 -4.718 12.220 1.00 91.44 214 ALA A C 1
ATOM 1730 O O . ALA A 1 214 ? -8.181 -3.684 12.460 1.00 91.44 214 ALA A O 1
ATOM 1731 N N . ALA A 1 215 ? -9.116 -5.606 13.167 1.00 94.12 215 ALA A N 1
ATOM 1732 C CA . ALA A 1 215 ? -8.773 -5.442 14.577 1.00 94.12 215 ALA A CA 1
ATOM 1733 C C . ALA A 1 215 ? -7.252 -5.355 14.788 1.00 94.12 215 ALA A C 1
ATOM 1735 O O . ALA A 1 215 ? -6.758 -4.449 15.463 1.00 94.12 215 ALA A O 1
ATOM 1736 N N . GLU A 1 216 ? -6.490 -6.256 14.161 1.00 92.81 216 GLU A N 1
ATOM 1737 C CA . GLU A 1 216 ? -5.031 -6.271 14.273 1.00 92.81 216 GLU A CA 1
ATOM 1738 C C . GLU A 1 216 ? -4.387 -4.997 13.720 1.00 92.81 216 GLU A C 1
ATOM 1740 O O . GLU A 1 216 ? -3.505 -4.419 14.365 1.00 92.81 216 GLU A O 1
ATOM 1745 N N . ILE A 1 217 ? -4.806 -4.549 12.529 1.00 93.19 217 ILE A N 1
ATOM 1746 C CA . ILE A 1 217 ? -4.226 -3.343 11.930 1.00 93.19 217 ILE A CA 1
ATOM 1747 C C . ILE A 1 217 ? -4.620 -2.088 12.709 1.00 93.19 217 ILE A C 1
ATOM 1749 O O . ILE A 1 217 ? -3.775 -1.215 12.916 1.00 93.19 217 ILE A O 1
ATOM 1753 N N . PHE A 1 218 ? -5.862 -2.022 13.193 1.00 96.38 218 PHE A N 1
ATOM 1754 C CA . PHE A 1 218 ? -6.334 -0.958 14.068 1.00 96.38 218 PHE A CA 1
ATOM 1755 C C . PHE A 1 218 ? -5.459 -0.863 15.321 1.00 96.38 218 PHE A C 1
ATOM 1757 O O . PHE A 1 218 ? -4.870 0.186 15.581 1.00 96.38 218 PHE A O 1
ATOM 1764 N N . LEU A 1 219 ? -5.270 -1.972 16.041 1.00 96.62 219 LEU A N 1
ATOM 1765 C CA . LEU A 1 219 ? -4.456 -1.993 17.256 1.00 96.62 219 LEU A CA 1
ATOM 1766 C C . LEU A 1 219 ? -3.002 -1.579 16.990 1.00 96.62 219 LEU A C 1
ATOM 1768 O O . LEU A 1 219 ? -2.435 -0.793 17.753 1.00 96.62 219 LEU A O 1
ATOM 1772 N N . LYS A 1 220 ? -2.395 -2.082 15.906 1.00 94.56 220 LYS A N 1
ATOM 1773 C CA . LYS A 1 220 ? -1.032 -1.699 15.502 1.00 94.56 220 LYS A CA 1
ATOM 1774 C C . LYS A 1 220 ? -0.932 -0.192 15.266 1.00 94.56 220 LYS A C 1
ATOM 1776 O O . LYS A 1 220 ? -0.042 0.445 15.831 1.00 94.56 220 LYS A O 1
ATOM 1781 N N . ARG A 1 221 ? -1.875 0.385 14.515 1.00 94.62 221 ARG A N 1
ATOM 1782 C CA . ARG A 1 221 ? -1.919 1.826 14.231 1.00 94.62 221 ARG A CA 1
ATOM 1783 C C . ARG A 1 221 ? -2.113 2.664 15.488 1.00 94.62 221 ARG A C 1
ATOM 1785 O O . ARG A 1 221 ? -1.371 3.625 15.673 1.00 94.62 221 ARG A O 1
ATOM 1792 N N . MET A 1 222 ? -3.009 2.269 16.394 1.00 96.75 222 MET A N 1
ATOM 1793 C CA . MET A 1 222 ? -3.207 2.980 17.666 1.00 96.75 222 MET A CA 1
ATOM 1794 C C . MET A 1 222 ? -1.961 2.948 18.559 1.00 96.75 222 MET A C 1
ATOM 1796 O O . MET A 1 222 ? -1.712 3.887 19.307 1.00 96.75 222 MET A O 1
ATOM 1800 N N . LYS A 1 223 ? -1.129 1.909 18.454 1.00 95.00 223 LYS A N 1
ATOM 1801 C CA . LYS A 1 223 ? 0.165 1.830 19.151 1.00 95.00 223 LYS A CA 1
ATOM 1802 C C . LYS A 1 223 ? 1.309 2.561 18.429 1.00 95.00 223 LYS A C 1
ATOM 1804 O O . LYS A 1 223 ? 2.435 2.553 18.916 1.00 95.00 223 LYS A O 1
ATOM 1809 N N . GLY A 1 224 ? 1.044 3.187 17.281 1.00 91.81 224 GLY A N 1
ATOM 1810 C CA . GLY A 1 224 ? 2.043 3.901 16.481 1.00 91.81 224 GLY A CA 1
ATOM 1811 C C . GLY A 1 224 ? 2.882 3.014 15.560 1.00 91.81 224 GLY A C 1
ATOM 1812 O O . GLY A 1 224 ? 3.897 3.472 15.035 1.00 91.81 224 GLY A O 1
ATOM 1813 N N . TYR A 1 225 ? 2.473 1.764 15.330 1.00 89.88 225 TYR A N 1
ATOM 1814 C CA . TYR A 1 225 ? 3.107 0.878 14.357 1.00 89.88 225 TYR A CA 1
ATOM 1815 C C . TYR A 1 225 ? 2.401 0.996 13.003 1.00 89.88 225 TYR A C 1
ATOM 1817 O O . TYR A 1 225 ? 1.259 0.563 12.836 1.00 89.88 225 TYR A O 1
ATOM 1825 N N . ALA A 1 226 ? 3.095 1.579 12.026 1.00 85.94 226 ALA A N 1
ATOM 1826 C CA . ALA A 1 226 ? 2.660 1.574 10.634 1.00 85.94 226 ALA A CA 1
ATOM 1827 C C . ALA A 1 226 ? 3.103 0.271 9.939 1.00 85.94 226 ALA A C 1
ATOM 1829 O O . ALA A 1 226 ? 4.173 -0.250 10.264 1.00 85.94 226 ALA A O 1
ATOM 1830 N N . PRO A 1 227 ? 2.322 -0.250 8.977 1.00 82.06 227 PRO A N 1
ATOM 1831 C CA . PRO A 1 227 ? 2.756 -1.317 8.081 1.00 82.06 227 PRO A CA 1
ATOM 1832 C C . PRO A 1 227 ? 4.060 -0.972 7.365 1.00 82.06 227 PRO A C 1
ATOM 1834 O O . PRO A 1 227 ? 4.322 0.193 7.069 1.00 82.06 227 PRO A O 1
ATOM 1837 N N . SER A 1 228 ? 4.850 -1.990 7.035 1.00 71.75 228 SER A N 1
ATOM 1838 C CA . SER A 1 228 ? 6.022 -1.835 6.176 1.00 71.75 228 SER A CA 1
ATOM 1839 C C . SER A 1 228 ? 5.667 -2.119 4.716 1.00 71.75 228 SER A C 1
ATOM 1841 O O . SER A 1 228 ? 5.015 -3.119 4.411 1.00 71.75 228 SER A O 1
ATOM 1843 N N . MET A 1 229 ? 6.161 -1.291 3.787 1.00 65.50 229 MET A N 1
ATOM 1844 C CA . MET A 1 229 ? 6.085 -1.591 2.348 1.00 65.50 229 MET A CA 1
ATOM 1845 C C . MET A 1 229 ? 6.820 -2.888 1.979 1.00 65.50 229 MET A C 1
ATOM 1847 O O . MET A 1 229 ? 6.423 -3.564 1.033 1.00 65.50 229 MET A O 1
ATOM 1851 N N . GLN A 1 230 ? 7.871 -3.245 2.724 1.00 63.09 230 GLN A N 1
ATOM 1852 C CA . GLN A 1 230 ? 8.695 -4.428 2.453 1.00 63.09 230 GLN A CA 1
ATOM 1853 C C . GLN A 1 230 ? 7.981 -5.729 2.841 1.00 63.09 230 GLN A C 1
ATOM 1855 O O . GLN A 1 230 ? 8.150 -6.743 2.172 1.00 63.09 230 GLN A O 1
ATOM 1860 N N . GLU A 1 231 ? 7.147 -5.691 3.883 1.00 65.75 231 GLU A N 1
ATOM 1861 C CA . GLU A 1 231 ? 6.328 -6.830 4.327 1.00 65.75 231 GLU A CA 1
ATOM 1862 C C . GLU A 1 231 ? 5.083 -7.015 3.437 1.00 65.75 231 GLU A C 1
ATOM 1864 O O . GLU A 1 231 ? 4.599 -8.136 3.245 1.00 65.75 231 GLU A O 1
ATOM 1869 N N . GLY A 1 232 ? 4.603 -5.909 2.853 1.00 65.69 232 GLY A N 1
ATOM 1870 C CA . GLY A 1 232 ? 3.437 -5.799 1.979 1.00 65.69 232 GLY A CA 1
ATOM 1871 C C . GLY A 1 232 ? 2.105 -6.190 2.638 1.00 65.69 232 GLY A C 1
ATOM 1872 O O . GLY A 1 232 ? 2.029 -6.465 3.833 1.00 65.69 232 GLY A O 1
ATOM 1873 N N . TYR A 1 233 ? 1.018 -6.196 1.865 1.00 70.88 233 TYR A N 1
ATOM 1874 C CA . TYR A 1 233 ? -0.335 -6.381 2.398 1.00 70.88 233 TYR A CA 1
ATOM 1875 C C . TYR A 1 233 ? -0.588 -7.810 2.900 1.00 70.88 233 TYR A C 1
ATOM 1877 O O . TYR A 1 233 ? -0.139 -8.793 2.293 1.00 70.88 233 TYR A O 1
ATOM 1885 N N . SER A 1 234 ? -1.362 -7.915 3.987 1.00 71.50 234 SER A N 1
ATOM 1886 C CA . SER A 1 234 ? -1.916 -9.186 4.461 1.00 71.50 234 SER A CA 1
ATOM 1887 C C . SER A 1 234 ? -2.927 -9.724 3.444 1.00 71.50 234 SER A C 1
ATOM 1889 O O . SER A 1 234 ? -3.683 -8.954 2.848 1.00 71.50 234 SER A O 1
ATOM 1891 N N . ARG A 1 235 ? -2.912 -11.038 3.209 1.00 75.25 235 ARG A N 1
ATOM 1892 C CA . ARG A 1 235 ? -3.750 -11.723 2.212 1.00 75.25 235 ARG A CA 1
ATOM 1893 C C . ARG A 1 235 ? -4.322 -13.005 2.789 1.00 75.25 235 ARG A C 1
ATOM 1895 O O . ARG A 1 235 ? -3.753 -13.584 3.713 1.00 75.25 235 ARG A O 1
ATOM 1902 N N . ASN A 1 236 ? -5.394 -13.483 2.170 1.00 76.06 236 ASN A N 1
ATOM 1903 C CA . ASN A 1 236 ? -5.988 -14.761 2.523 1.00 76.06 236 ASN A CA 1
ATOM 1904 C C . ASN A 1 236 ? -4.998 -15.917 2.371 1.00 76.06 236 ASN A C 1
ATOM 1906 O O . ASN A 1 236 ? -4.235 -16.006 1.403 1.00 76.06 236 ASN A O 1
ATOM 1910 N N . ILE A 1 237 ? -5.070 -16.846 3.321 1.00 74.00 237 ILE A N 1
ATOM 1911 C CA . ILE A 1 237 ? -4.281 -18.077 3.317 1.00 74.00 237 ILE A CA 1
ATOM 1912 C C . ILE A 1 237 ? -4.541 -18.826 2.003 1.00 74.00 237 ILE A C 1
ATOM 1914 O O . ILE A 1 237 ? -5.687 -18.943 1.569 1.00 74.00 237 ILE A O 1
ATOM 1918 N N . GLY A 1 238 ? -3.480 -19.299 1.345 1.00 71.44 238 GLY A N 1
ATOM 1919 C CA . GLY A 1 238 ? -3.574 -20.034 0.077 1.00 71.44 238 GLY A CA 1
ATOM 1920 C C . GLY A 1 238 ? -3.804 -19.167 -1.169 1.00 71.44 238 GLY A C 1
ATOM 1921 O O . GLY A 1 238 ? -4.015 -19.719 -2.243 1.00 71.44 238 GLY A O 1
ATOM 1922 N N . PHE A 1 239 ? -3.741 -17.833 -1.063 1.00 78.50 239 PHE A N 1
ATOM 1923 C CA . PHE A 1 239 ? -3.870 -16.905 -2.199 1.00 78.50 239 PHE A CA 1
ATOM 1924 C C . PHE A 1 239 ? -2.988 -17.287 -3.406 1.00 78.50 239 PHE A C 1
ATOM 1926 O O . PHE A 1 239 ? -3.477 -17.389 -4.532 1.00 78.50 239 PHE A O 1
ATOM 1933 N N . LEU A 1 240 ? -1.689 -17.522 -3.172 1.00 68.56 240 LEU A N 1
ATOM 1934 C CA . LEU A 1 240 ? -0.746 -17.881 -4.239 1.00 68.56 240 LEU A CA 1
ATOM 1935 C C . LEU A 1 240 ? -1.088 -19.237 -4.857 1.00 68.56 240 LEU A C 1
ATOM 1937 O O . LEU A 1 240 ? -1.087 -19.363 -6.074 1.00 68.56 240 LEU A O 1
ATOM 1941 N N . GLU A 1 241 ? -1.432 -20.222 -4.030 1.00 67.75 241 GLU A N 1
ATOM 1942 C CA . GLU A 1 241 ? -1.788 -21.568 -4.480 1.00 67.75 241 GLU A CA 1
ATOM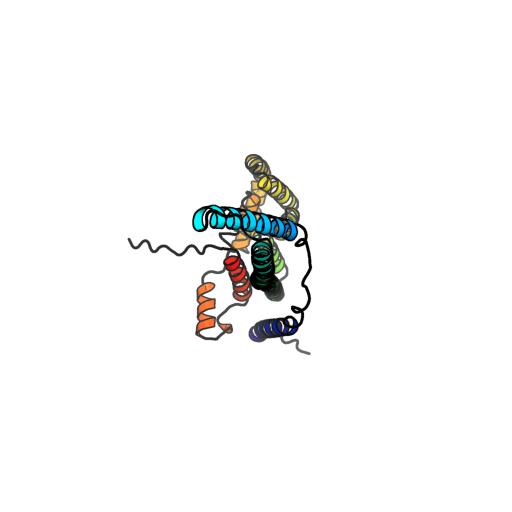 1943 C C . GLU A 1 241 ? -3.047 -21.554 -5.354 1.00 67.75 241 GLU A C 1
ATOM 1945 O O . GLU A 1 241 ? -3.029 -22.088 -6.460 1.00 67.75 241 GLU A O 1
ATOM 1950 N N . ARG A 1 242 ? -4.117 -20.875 -4.918 1.00 74.50 242 ARG A N 1
ATOM 1951 C CA . ARG A 1 242 ? -5.339 -20.711 -5.725 1.00 74.50 242 ARG A CA 1
ATOM 1952 C C . ARG A 1 242 ? -5.060 -19.981 -7.032 1.00 74.50 242 ARG A C 1
ATOM 1954 O O . ARG A 1 242 ? -5.569 -20.379 -8.074 1.00 74.50 242 ARG A O 1
ATOM 1961 N N . THR A 1 243 ? -4.217 -18.950 -6.985 1.00 65.19 243 THR A N 1
ATOM 1962 C CA . THR A 1 243 ? -3.829 -18.193 -8.178 1.00 65.19 243 THR A CA 1
ATOM 1963 C C . THR A 1 243 ? -3.056 -19.053 -9.171 1.00 65.19 243 THR A C 1
ATOM 1965 O O . THR A 1 243 ? -3.371 -19.042 -10.358 1.00 65.19 243 THR A O 1
ATOM 1968 N N . MET A 1 244 ? -2.076 -19.824 -8.701 1.00 62.78 244 MET A N 1
ATOM 1969 C CA . MET A 1 244 ? -1.300 -20.731 -9.547 1.00 62.78 244 MET A CA 1
ATOM 1970 C C . MET A 1 244 ? -2.180 -21.844 -10.122 1.00 62.78 244 MET A C 1
ATOM 1972 O O . MET A 1 244 ? -2.158 -22.062 -11.328 1.00 62.78 244 MET A O 1
ATOM 1976 N N . ASN A 1 245 ? -3.045 -22.449 -9.304 1.00 65.88 245 ASN A N 1
ATOM 1977 C CA . ASN A 1 245 ? -3.995 -23.463 -9.761 1.00 65.88 245 ASN A CA 1
ATOM 1978 C C . ASN A 1 245 ? -4.959 -22.921 -10.832 1.00 65.88 245 ASN A C 1
ATOM 1980 O O . ASN A 1 245 ? -5.249 -23.624 -11.799 1.00 65.88 245 ASN A O 1
ATOM 1984 N N . ALA A 1 246 ? -5.438 -21.681 -10.696 1.00 64.38 246 ALA A N 1
ATOM 1985 C CA . ALA A 1 246 ? -6.283 -21.039 -11.704 1.00 64.38 246 ALA A CA 1
ATOM 1986 C C . ALA A 1 246 ? -5.543 -20.823 -13.037 1.00 64.38 246 ALA A C 1
ATOM 1988 O O . ALA A 1 246 ? -6.121 -21.026 -14.107 1.00 64.38 246 ALA A O 1
ATOM 1989 N N . ILE A 1 247 ? -4.259 -20.449 -12.983 1.00 59.62 247 ILE A N 1
ATOM 1990 C CA . ILE A 1 247 ? -3.405 -20.278 -14.169 1.00 59.62 247 ILE A CA 1
ATOM 1991 C C . ILE A 1 247 ? -3.145 -21.629 -14.847 1.00 59.62 247 ILE A C 1
ATOM 1993 O O . ILE A 1 247 ? -3.359 -21.748 -16.053 1.00 59.62 247 ILE A O 1
ATOM 1997 N N . ASP A 1 248 ? -2.736 -22.643 -14.082 1.00 55.34 248 ASP A N 1
ATOM 1998 C CA . ASP A 1 248 ? -2.361 -23.964 -14.601 1.00 55.34 248 ASP A CA 1
ATOM 1999 C C . ASP A 1 248 ? -3.542 -24.680 -15.271 1.00 55.34 248 ASP A C 1
ATOM 2001 O O . ASP A 1 248 ? -3.382 -25.318 -16.312 1.00 55.34 248 ASP A O 1
ATOM 2005 N N . ASN A 1 249 ? -4.745 -24.533 -14.710 1.00 60.00 249 ASN A N 1
ATOM 2006 C CA . ASN A 1 249 ? -5.969 -25.116 -15.265 1.00 60.00 249 ASN A CA 1
ATOM 2007 C C . ASN A 1 249 ? -6.670 -24.203 -16.286 1.00 60.00 249 ASN A C 1
ATOM 2009 O O . ASN A 1 249 ? -7.681 -24.602 -16.865 1.00 60.00 249 ASN A O 1
ATOM 2013 N N . ASN A 1 250 ? -6.146 -22.991 -16.521 1.00 60.03 250 ASN A N 1
ATOM 2014 C CA . ASN A 1 250 ? -6.769 -21.947 -17.340 1.00 60.03 250 ASN A CA 1
ATOM 2015 C C . ASN A 1 250 ? -8.251 -21.709 -16.969 1.00 60.03 250 ASN A C 1
ATOM 2017 O O . ASN A 1 250 ? -9.105 -21.501 -17.837 1.00 60.03 250 ASN A O 1
ATOM 2021 N N . ASP A 1 251 ? -8.545 -21.762 -15.669 1.00 70.31 251 ASP A N 1
ATOM 2022 C CA . ASP A 1 251 ? -9.885 -21.638 -15.104 1.00 70.31 251 ASP A CA 1
ATOM 2023 C C . ASP A 1 251 ? -9.899 -20.574 -14.002 1.00 70.31 251 ASP A C 1
ATOM 2025 O O . ASP A 1 251 ? -9.408 -20.767 -12.889 1.00 70.31 251 ASP A O 1
ATOM 2029 N N . LEU A 1 252 ? -10.477 -19.423 -14.339 1.00 66.31 252 LEU A N 1
ATOM 2030 C CA . LEU A 1 252 ? -10.569 -18.263 -13.455 1.00 66.31 252 LEU A CA 1
ATOM 2031 C C . LEU A 1 252 ? -11.641 -18.430 -12.370 1.00 66.31 252 LEU A C 1
ATOM 2033 O O . LEU A 1 252 ? -11.637 -17.663 -11.411 1.00 66.31 252 LEU A O 1
ATOM 2037 N N . ASP A 1 253 ? -12.532 -19.420 -12.486 1.00 73.19 253 ASP A N 1
ATOM 2038 C CA . ASP A 1 253 ? -13.546 -19.699 -11.464 1.00 73.19 253 ASP A CA 1
ATOM 2039 C C . ASP A 1 253 ? -12.936 -20.395 -10.227 1.00 73.19 253 ASP A C 1
ATOM 2041 O O . ASP A 1 253 ? -13.543 -20.403 -9.156 1.00 73.19 253 ASP A O 1
ATOM 2045 N N . LEU A 1 254 ? -11.696 -20.898 -10.332 1.00 68.62 254 LEU A N 1
ATOM 2046 C CA . LEU A 1 254 ? -10.908 -21.425 -9.207 1.00 68.62 254 LEU A CA 1
ATOM 2047 C C . LEU A 1 254 ? -10.369 -20.328 -8.271 1.00 68.62 254 LEU A C 1
ATOM 2049 O O . LEU A 1 254 ? -9.830 -20.628 -7.202 1.00 68.62 254 LEU A O 1
ATOM 2053 N N . MET A 1 255 ? -10.505 -19.061 -8.665 1.00 68.31 255 MET A N 1
ATOM 2054 C CA . MET A 1 255 ? -10.020 -17.905 -7.926 1.00 68.31 255 MET A CA 1
ATOM 2055 C C . MET A 1 255 ? -11.200 -17.073 -7.399 1.00 68.31 255 MET A C 1
ATOM 2057 O O . MET A 1 255 ? -12.015 -16.609 -8.197 1.00 68.31 255 MET A O 1
ATOM 2061 N N . PRO A 1 256 ? -11.304 -16.818 -6.082 1.00 75.69 256 PRO A N 1
ATOM 2062 C CA . PRO A 1 256 ? -12.285 -15.875 -5.560 1.00 75.69 256 PRO A CA 1
ATOM 2063 C C . PRO A 1 256 ? -11.966 -14.448 -6.025 1.00 75.69 256 PRO A C 1
ATOM 2065 O O . PRO A 1 256 ? -10.805 -14.067 -6.159 1.00 75.69 256 PRO A O 1
ATOM 2068 N N . PHE A 1 257 ? -12.992 -13.613 -6.202 1.00 74.25 257 PHE A N 1
ATOM 2069 C CA . PHE A 1 257 ? -12.815 -12.234 -6.678 1.00 74.25 257 PHE A CA 1
ATOM 2070 C C . PHE A 1 257 ? -11.893 -11.381 -5.780 1.00 74.25 257 PHE A C 1
ATOM 2072 O O . PHE A 1 257 ? -11.217 -10.471 -6.253 1.00 74.25 257 PHE A O 1
ATOM 2079 N N . GLU A 1 258 ? -11.819 -11.701 -4.488 1.00 71.94 258 GLU A N 1
ATOM 2080 C CA . GLU A 1 258 ? -10.887 -11.089 -3.534 1.00 71.94 258 GLU A CA 1
ATOM 2081 C C . GLU A 1 258 ? -9.408 -11.302 -3.921 1.00 71.94 258 GLU A C 1
ATOM 2083 O O . GLU A 1 258 ? -8.557 -10.418 -3.776 1.00 71.94 258 GLU A O 1
ATOM 2088 N N . ASP A 1 259 ? -9.091 -12.457 -4.505 1.00 71.06 259 ASP A N 1
ATOM 2089 C CA . ASP A 1 259 ? -7.738 -12.762 -4.959 1.00 71.06 259 ASP A CA 1
ATOM 2090 C C . ASP A 1 259 ? -7.369 -11.918 -6.200 1.00 71.06 259 ASP A C 1
ATOM 2092 O O . ASP A 1 259 ? -6.199 -11.596 -6.404 1.00 71.06 259 ASP A O 1
ATOM 2096 N N . VAL A 1 260 ? -8.348 -11.433 -6.978 1.00 72.19 260 VAL A N 1
ATOM 2097 C CA . VAL A 1 260 ? -8.099 -10.572 -8.152 1.00 72.19 260 VAL A CA 1
ATOM 2098 C C . VAL A 1 260 ? -7.441 -9.250 -7.748 1.00 72.19 260 VAL A C 1
ATOM 2100 O O . VAL A 1 260 ? -6.432 -8.858 -8.341 1.00 72.19 260 VAL A O 1
ATOM 2103 N N . TYR A 1 261 ? -7.953 -8.560 -6.719 1.00 73.19 261 TYR A N 1
ATOM 2104 C CA . TYR A 1 261 ? -7.287 -7.339 -6.239 1.00 73.19 261 TYR A CA 1
ATOM 2105 C C . TYR A 1 261 ? -5.919 -7.676 -5.630 1.00 73.19 261 TYR A C 1
ATOM 2107 O O . TYR A 1 261 ? -4.959 -6.909 -5.775 1.00 73.19 261 TYR A O 1
ATOM 2115 N N . SER A 1 262 ? -5.826 -8.827 -4.957 1.00 75.25 262 SER A N 1
ATOM 2116 C CA . SER A 1 262 ? -4.613 -9.274 -4.280 1.00 75.25 262 SER A CA 1
ATOM 2117 C C . SER A 1 262 ? -3.472 -9.526 -5.267 1.00 75.25 262 SER A C 1
ATOM 2119 O O . SER A 1 262 ? -2.332 -9.200 -4.931 1.00 75.25 262 SER A O 1
ATOM 2121 N N . ILE A 1 263 ? -3.764 -9.994 -6.491 1.00 73.38 263 ILE A N 1
ATOM 2122 C CA . ILE A 1 263 ? -2.794 -10.148 -7.594 1.00 73.38 263 ILE A CA 1
ATOM 2123 C C . ILE A 1 263 ? -2.261 -8.805 -8.063 1.00 73.38 263 ILE A C 1
ATOM 2125 O O . ILE A 1 263 ? -1.046 -8.646 -8.187 1.00 73.38 263 ILE A O 1
ATOM 2129 N N . PHE A 1 264 ? -3.129 -7.823 -8.314 1.00 72.88 264 PHE A N 1
ATOM 2130 C CA . PHE A 1 264 ? -2.667 -6.512 -8.775 1.00 72.88 264 PHE A CA 1
ATOM 2131 C C . PHE A 1 264 ? -1.842 -5.803 -7.700 1.00 72.88 264 PHE A C 1
ATOM 2133 O O . PHE A 1 264 ? -0.781 -5.254 -7.997 1.00 72.88 264 PHE A O 1
ATOM 2140 N N . SER A 1 265 ? -2.273 -5.895 -6.440 1.00 74.00 265 SER A N 1
ATOM 2141 C CA . SER A 1 265 ? -1.516 -5.370 -5.303 1.00 74.00 265 SER A CA 1
ATOM 2142 C C . SER A 1 265 ? -0.183 -6.100 -5.115 1.00 74.00 265 SER A C 1
ATOM 2144 O O . SER A 1 265 ? 0.829 -5.465 -4.848 1.00 74.00 265 SER A O 1
ATOM 2146 N N . PHE A 1 266 ? -0.155 -7.425 -5.293 1.00 72.31 266 PHE A N 1
ATOM 2147 C CA . PHE A 1 266 ? 1.075 -8.224 -5.239 1.00 72.31 266 PHE A CA 1
ATOM 2148 C C . PHE A 1 266 ? 2.039 -7.869 -6.371 1.00 72.31 266 PHE A C 1
ATOM 2150 O O . PHE A 1 266 ? 3.225 -7.674 -6.135 1.00 72.31 266 PHE A O 1
ATOM 2157 N N . THR A 1 267 ? 1.527 -7.698 -7.588 1.00 68.81 267 THR A N 1
ATOM 2158 C CA . THR A 1 267 ? 2.324 -7.256 -8.740 1.00 68.81 267 THR A CA 1
ATOM 2159 C C . THR A 1 267 ? 2.971 -5.902 -8.461 1.00 68.81 267 THR A C 1
ATOM 2161 O O . THR A 1 267 ? 4.164 -5.732 -8.697 1.00 68.81 267 THR A O 1
ATOM 2164 N N . PHE A 1 268 ? 2.206 -4.952 -7.914 1.00 68.94 268 PHE A N 1
ATOM 2165 C CA . PHE A 1 268 ? 2.736 -3.649 -7.518 1.00 68.94 268 PHE A CA 1
ATOM 2166 C C . PHE A 1 268 ? 3.847 -3.777 -6.469 1.00 68.94 268 PHE A C 1
ATOM 2168 O O . PHE A 1 268 ? 4.919 -3.208 -6.637 1.00 68.94 268 PHE A O 1
ATOM 2175 N N . GLU A 1 269 ? 3.629 -4.548 -5.408 1.00 70.00 269 GLU A N 1
ATOM 2176 C CA . GLU A 1 269 ? 4.632 -4.765 -4.362 1.00 70.00 269 GLU A CA 1
ATOM 2177 C C . GLU A 1 269 ? 5.925 -5.389 -4.902 1.00 70.00 269 GLU A C 1
ATOM 2179 O O . GLU A 1 269 ? 7.013 -4.914 -4.581 1.00 70.00 269 GLU A O 1
ATOM 2184 N N . MET A 1 270 ? 5.821 -6.406 -5.764 1.00 68.25 270 MET A N 1
ATOM 2185 C CA . MET A 1 270 ? 6.983 -7.039 -6.397 1.00 68.25 270 MET A CA 1
ATOM 2186 C C . MET A 1 270 ? 7.773 -6.045 -7.257 1.00 68.25 270 MET A C 1
ATOM 2188 O O . MET A 1 270 ? 9.002 -6.049 -7.228 1.00 68.25 270 MET A O 1
ATOM 2192 N N . LEU A 1 271 ? 7.088 -5.150 -7.980 1.00 64.44 271 LEU A N 1
ATOM 2193 C CA . LEU A 1 271 ? 7.738 -4.078 -8.744 1.00 64.44 271 LEU A CA 1
ATOM 2194 C C . LEU A 1 271 ? 8.438 -3.042 -7.851 1.00 64.44 271 LEU A C 1
ATOM 2196 O O . LEU A 1 271 ? 9.413 -2.437 -8.290 1.00 64.44 271 LEU A O 1
ATOM 2200 N N . ASN A 1 272 ? 7.968 -2.849 -6.616 1.00 63.62 272 ASN A N 1
ATOM 2201 C CA . ASN A 1 272 ? 8.559 -1.929 -5.637 1.00 63.62 272 ASN A CA 1
ATOM 2202 C C . ASN A 1 272 ? 9.577 -2.607 -4.700 1.00 63.62 272 ASN A C 1
ATOM 2204 O O . ASN A 1 272 ? 10.011 -1.997 -3.726 1.00 63.62 272 ASN A O 1
ATOM 2208 N N . GLY A 1 273 ? 9.988 -3.845 -4.997 1.00 59.75 273 GLY A N 1
ATOM 2209 C CA . GLY A 1 273 ? 11.055 -4.526 -4.264 1.00 59.75 273 GLY A CA 1
ATOM 2210 C C . GLY A 1 273 ? 10.601 -5.248 -2.997 1.00 59.75 273 GLY A C 1
ATOM 2211 O O . GLY A 1 273 ? 11.407 -5.415 -2.085 1.00 59.75 273 GLY A O 1
ATOM 2212 N N . ARG A 1 274 ? 9.335 -5.689 -2.922 1.00 64.38 274 ARG A N 1
ATOM 2213 C CA . ARG A 1 274 ? 8.891 -6.611 -1.866 1.00 64.38 274 ARG A CA 1
ATOM 2214 C C . ARG A 1 274 ? 9.770 -7.858 -1.854 1.00 64.38 274 ARG A C 1
ATOM 2216 O O . ARG A 1 274 ? 9.886 -8.564 -2.856 1.00 64.38 274 ARG A O 1
ATOM 2223 N N . GLU A 1 275 ? 10.314 -8.164 -0.685 1.00 60.59 275 GLU A N 1
ATOM 2224 C CA . GLU A 1 275 ? 10.990 -9.427 -0.431 1.00 60.59 275 GLU A CA 1
ATOM 2225 C C . GLU A 1 275 ? 9.939 -10.448 0.003 1.00 60.59 275 GLU A C 1
ATOM 2227 O O . GLU A 1 275 ? 9.216 -10.257 0.981 1.00 60.59 275 GLU A O 1
ATOM 2232 N N . ILE A 1 276 ? 9.803 -11.539 -0.749 1.00 58.44 276 ILE A N 1
ATOM 2233 C CA . ILE A 1 276 ? 9.028 -12.685 -0.278 1.00 58.44 276 ILE A CA 1
ATOM 2234 C C . ILE A 1 276 ? 9.974 -13.448 0.645 1.00 58.44 276 ILE A C 1
ATOM 2236 O O . ILE A 1 276 ? 10.980 -13.953 0.138 1.00 58.44 276 ILE A O 1
ATOM 2240 N N . PRO A 1 277 ? 9.702 -13.548 1.960 1.00 51.34 277 PRO A N 1
ATOM 2241 C CA . PRO A 1 277 ? 10.472 -14.424 2.822 1.00 51.34 277 PRO A CA 1
ATOM 2242 C C . PRO A 1 277 ? 10.240 -15.849 2.327 1.00 51.34 277 PRO A C 1
ATOM 2244 O O . PRO A 1 277 ? 9.239 -16.494 2.637 1.00 51.34 277 PRO A O 1
ATOM 2247 N N . VAL A 1 278 ? 11.145 -16.326 1.477 1.00 47.34 278 VAL A N 1
ATOM 2248 C CA . VAL A 1 278 ? 11.216 -17.732 1.121 1.00 47.34 278 VAL A CA 1
ATOM 2249 C C . VAL A 1 278 ? 11.497 -18.438 2.437 1.00 47.34 278 VAL A C 1
ATOM 2251 O O . VAL A 1 278 ? 12.455 -18.088 3.128 1.00 47.34 278 VAL A O 1
ATOM 2254 N N . LEU A 1 279 ? 10.646 -19.394 2.812 1.00 38.72 279 LEU A N 1
ATOM 2255 C CA . LEU A 1 279 ? 10.978 -20.365 3.846 1.00 38.72 279 LEU A CA 1
ATOM 2256 C C . LEU A 1 279 ? 12.369 -20.900 3.502 1.00 38.72 279 LEU A C 1
ATOM 2258 O O . LEU A 1 279 ? 12.498 -21.690 2.572 1.00 38.72 279 LEU A O 1
ATOM 2262 N N . HIS A 1 280 ? 13.412 -20.459 4.208 1.00 29.00 280 HIS A N 1
ATOM 2263 C CA . HIS A 1 280 ? 14.648 -21.220 4.247 1.00 29.00 280 HIS A CA 1
ATOM 2264 C C . HIS A 1 280 ? 14.234 -22.571 4.822 1.00 29.00 280 HIS A C 1
ATOM 2266 O O . HIS A 1 280 ? 13.792 -22.609 5.976 1.00 29.00 280 HIS A O 1
ATOM 2272 N N . PRO A 1 281 ? 14.307 -23.673 4.058 1.00 35.34 281 PRO A N 1
ATOM 2273 C CA . PRO A 1 281 ? 14.063 -24.963 4.647 1.00 35.34 281 PRO A CA 1
ATOM 2274 C C . PRO A 1 281 ? 15.274 -25.232 5.536 1.00 35.34 281 PRO A C 1
ATOM 2276 O O . PRO A 1 281 ? 16.321 -25.689 5.081 1.00 35.34 281 PRO A O 1
ATOM 2279 N N . VAL A 1 282 ? 15.160 -24.895 6.818 1.00 32.75 282 VAL A N 1
ATOM 2280 C CA . VAL A 1 282 ? 16.017 -25.492 7.834 1.00 32.75 282 VAL A CA 1
ATOM 2281 C C . VAL A 1 282 ? 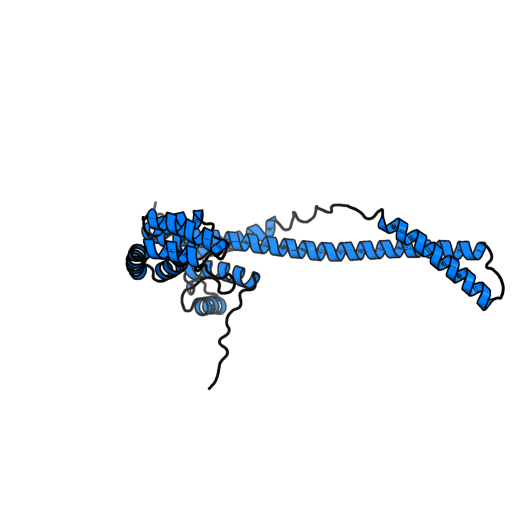15.534 -26.932 7.945 1.00 32.75 282 VAL A C 1
ATOM 2283 O O . VAL A 1 282 ? 14.680 -27.258 8.765 1.00 32.75 282 VAL A O 1
ATOM 2286 N N . PHE A 1 283 ? 16.039 -27.782 7.054 1.00 34.22 283 PHE A N 1
ATOM 2287 C CA . PHE A 1 283 ? 16.040 -29.215 7.281 1.00 34.22 283 PHE A CA 1
ATOM 2288 C C . PHE A 1 283 ? 16.902 -29.442 8.528 1.00 34.22 283 PHE A C 1
ATOM 2290 O O . PHE A 1 283 ? 18.121 -29.272 8.482 1.00 34.22 283 PHE A O 1
ATOM 2297 N N . LYS A 1 284 ? 16.245 -29.705 9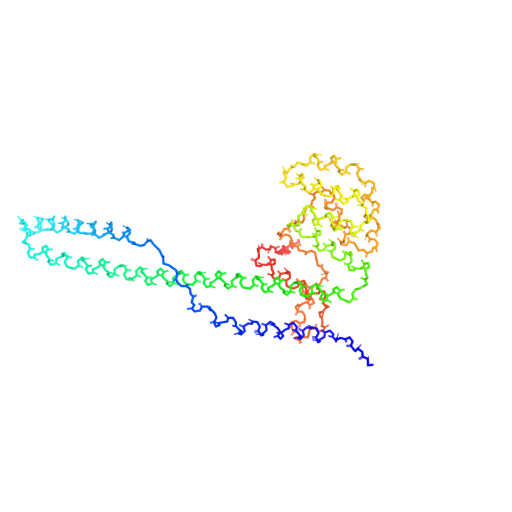.660 1.00 33.31 284 LYS A N 1
ATOM 2298 C CA . LYS A 1 284 ? 16.879 -30.357 10.806 1.00 33.31 284 LYS A CA 1
ATOM 2299 C C . LYS A 1 284 ? 16.957 -31.852 10.546 1.00 33.31 284 LYS A C 1
ATOM 2301 O O . LYS A 1 284 ? 15.969 -32.385 9.995 1.00 33.31 284 LYS A O 1
#